Protein AF-A0A1H3LWX2-F1 (afdb_monomer_lite)

pLDDT: mean 86.32, std 15.2, range [27.58, 98.19]

Foldseek 3Di:
DPVVLCVLLVAAEDDDDPFKKKWKFWDFFLWTFWIWIATPVGDIGTDLDVVSLVVDDCSQVQSLVQNVVCLSVVQRGWIWMWIDDPNDIHTHDIDRDDPDDPDPTSQGLDDQDPDQKWKKKKWKKFKDAPVNDDTDFAFDDPFPPPQFGADPDWDDDPPGITGGITMRIFDTHNALVVSLVSLVVSLVVVVVVCVVVRMDIGRQQDPDDPDGTAMKMDIASAAHGSQLLQLCLQAPALLLLLQAPRHDLVCCSPFQPRSRWGDDPRSYIMDTNGGGPSVCSVVCSLVRNLVRCSNPVPDQGRDDDDSQSSSCSNVSVSVSSVVSNVVSLVVCLVVDDPVNNVSSVSNNVVSNVNSPDDPPPPDPDD

Secondary structure (DSSP, 8-state):
--HHHHHHTT--B-PPPTT-EEEEEEEETTEEEEEEEEETT--EEEESSHHHHHTSTTHHHHHHHHHHHHHHTT-SEEEEEEEEETTEEEEEEEEE------------S-S-------EEEEEEEEEEETTS-PEE-EES-S-TTSSEEE-S--EEETTEEEE--EEEEEEEESSHHHHHHHHHHHHHHHHHHHHHTTEEEE--SSSBTTB--BEEEEESS----HHHHHHHIIIIIHHHHHH-TT--HHHHHHTS-TT-EEE-TTSSEEE--PBP-GGGTTT-HHHHHHHHHHHH-SSPPP----HHHHHHHHHT-HHHHHHHHHHHHHHHGGGS-HHHHHHHHHHHHHHHHHHH--SS------

Structure (mmCIF, N/CA/C/O backbone):
data_AF-A0A1H3LWX2-F1
#
_entry.id   AF-A0A1H3LWX2-F1
#
loop_
_atom_site.group_PDB
_atom_site.id
_atom_site.type_symbol
_atom_site.label_atom_id
_atom_site.label_alt_id
_atom_site.label_comp_id
_atom_site.label_asym_id
_atom_site.label_entity_id
_atom_site.label_seq_id
_atom_site.pdbx_PDB_ins_code
_atom_site.Cartn_x
_atom_site.Cartn_y
_atom_site.Cartn_z
_atom_site.occupancy
_atom_site.B_iso_or_equiv
_atom_site.auth_seq_id
_atom_site.auth_comp_id
_atom_site.auth_asym_id
_atom_site.auth_atom_id
_atom_site.pdbx_PDB_model_num
ATOM 1 N N . MET A 1 1 ? 9.791 -14.662 -20.471 1.00 58.56 1 MET A N 1
ATOM 2 C CA . MET A 1 1 ? 8.815 -14.143 -19.481 1.00 58.56 1 MET A CA 1
ATOM 3 C C . MET A 1 1 ? 8.725 -15.126 -18.326 1.00 58.56 1 MET A C 1
ATOM 5 O O . MET A 1 1 ? 8.359 -16.269 -18.573 1.00 58.56 1 MET A O 1
ATOM 9 N N . ASN A 1 2 ? 9.052 -14.715 -17.098 1.00 70.25 2 ASN A N 1
ATOM 10 C CA . ASN A 1 2 ? 8.977 -15.590 -15.925 1.00 70.25 2 ASN A CA 1
ATOM 11 C C . ASN A 1 2 ? 7.517 -15.711 -15.438 1.00 70.25 2 ASN A C 1
ATOM 13 O O . ASN A 1 2 ? 7.071 -14.993 -14.545 1.00 70.25 2 ASN A O 1
ATOM 17 N N . ARG A 1 3 ? 6.731 -16.555 -16.126 1.00 72.88 3 ARG A N 1
ATOM 18 C CA . ARG A 1 3 ? 5.275 -16.702 -15.923 1.00 72.88 3 ARG A CA 1
ATOM 19 C C . ARG A 1 3 ? 4.908 -17.169 -14.512 1.00 72.88 3 ARG A C 1
ATOM 21 O O . ARG A 1 3 ? 3.820 -16.839 -14.047 1.00 72.88 3 ARG A O 1
ATOM 28 N N . HIS A 1 4 ? 5.798 -17.921 -13.864 1.00 73.56 4 HIS A N 1
ATOM 29 C CA . HIS A 1 4 ? 5.617 -18.441 -12.508 1.00 73.56 4 HIS A CA 1
ATOM 30 C C . HIS A 1 4 ? 5.481 -17.302 -11.492 1.00 73.56 4 HIS A C 1
ATOM 32 O O . HIS A 1 4 ? 4.462 -17.217 -10.812 1.00 73.56 4 HIS A O 1
ATOM 38 N N . LEU A 1 5 ? 6.415 -16.343 -11.513 1.00 73.50 5 LEU A N 1
ATOM 39 C CA . LEU A 1 5 ? 6.423 -15.189 -10.602 1.00 73.50 5 LEU A CA 1
ATOM 40 C C . LEU A 1 5 ? 5.137 -14.357 -10.697 1.00 73.50 5 LEU A C 1
ATOM 42 O O . LEU A 1 5 ? 4.505 -14.034 -9.700 1.00 73.50 5 LEU A O 1
ATOM 46 N N . ILE A 1 6 ? 4.675 -14.065 -11.912 1.00 75.50 6 ILE A N 1
ATOM 47 C CA . ILE A 1 6 ? 3.451 -13.277 -12.129 1.00 75.50 6 ILE A CA 1
ATOM 48 C C . ILE A 1 6 ? 2.209 -14.004 -11.573 1.00 75.50 6 ILE A C 1
ATOM 50 O O . ILE A 1 6 ? 1.334 -13.378 -10.970 1.00 75.50 6 ILE A O 1
ATOM 54 N N . ARG A 1 7 ? 2.131 -15.330 -11.747 1.00 77.75 7 ARG A N 1
ATOM 55 C CA . ARG A 1 7 ? 1.003 -16.139 -11.257 1.00 77.75 7 ARG A CA 1
ATOM 56 C C . ARG A 1 7 ? 0.990 -16.274 -9.737 1.00 77.75 7 ARG A C 1
ATOM 58 O O . ARG A 1 7 ? -0.097 -16.253 -9.163 1.00 77.75 7 ARG A O 1
ATOM 65 N N . GLN A 1 8 ? 2.153 -16.351 -9.088 1.00 74.56 8 GLN A N 1
ATOM 66 C CA . GLN A 1 8 ? 2.254 -16.370 -7.620 1.00 74.56 8 GLN A CA 1
ATOM 67 C C . GLN A 1 8 ? 1.583 -15.151 -6.983 1.00 74.56 8 GLN A C 1
ATOM 69 O O . GLN A 1 8 ? 0.920 -15.275 -5.957 1.00 74.56 8 GLN A O 1
ATOM 74 N N . HIS A 1 9 ? 1.673 -13.990 -7.635 1.00 80.94 9 HIS A N 1
ATOM 75 C CA . HIS A 1 9 ? 1.011 -12.764 -7.193 1.00 80.94 9 HIS A CA 1
ATOM 76 C C . HIS A 1 9 ? -0.411 -12.575 -7.762 1.00 80.94 9 HIS A C 1
ATOM 78 O O . HIS A 1 9 ? -0.930 -11.458 -7.807 1.00 80.94 9 HIS A O 1
ATOM 84 N N . ARG A 1 10 ? -1.059 -13.659 -8.212 1.00 80.00 10 ARG A N 1
ATOM 85 C CA . ARG A 1 10 ? -2.442 -13.676 -8.728 1.00 80.00 10 ARG A CA 1
ATOM 86 C C . ARG A 1 10 ? -2.693 -12.734 -9.913 1.00 80.00 10 ARG A C 1
ATOM 88 O O . ARG A 1 10 ? -3.816 -12.270 -10.119 1.00 80.00 10 ARG A O 1
ATOM 95 N N . LEU A 1 11 ? -1.671 -12.447 -10.720 1.00 81.75 11 LEU A N 1
ATOM 96 C CA . LEU A 1 11 ? -1.858 -11.714 -11.970 1.00 81.75 11 LEU A CA 1
ATOM 97 C C . LEU A 1 11 ? -2.222 -12.670 -13.111 1.00 81.75 11 LEU A C 1
ATOM 99 O O . LEU A 1 11 ? -1.665 -13.759 -13.255 1.00 81.75 11 LEU A O 1
ATOM 103 N N . THR A 1 12 ? -3.159 -12.237 -13.954 1.00 83.62 12 THR A N 1
ATOM 104 C CA . THR A 1 12 ? -3.610 -13.019 -15.110 1.00 83.62 12 THR A CA 1
ATOM 105 C C . THR A 1 12 ? -2.685 -12.779 -16.299 1.00 83.62 12 THR A C 1
ATOM 107 O O . THR A 1 12 ? -2.435 -11.632 -16.667 1.00 83.62 12 THR A O 1
ATOM 110 N N . ILE A 1 13 ? -2.216 -13.862 -16.923 1.00 82.00 13 ILE A N 1
ATOM 111 C CA . ILE A 1 13 ? -1.429 -13.837 -18.163 1.00 82.00 13 ILE A CA 1
ATOM 112 C C . ILE A 1 13 ? -2.293 -14.388 -19.292 1.00 82.00 13 ILE A C 1
ATOM 114 O O . ILE A 1 13 ? -2.858 -15.471 -19.136 1.00 82.00 13 ILE A O 1
ATOM 118 N N . THR A 1 14 ? -2.373 -13.693 -20.427 1.00 81.12 14 THR A N 1
ATOM 119 C CA . THR A 1 14 ? -3.179 -14.145 -21.574 1.00 81.12 14 THR A CA 1
ATOM 120 C C . THR A 1 14 ? -2.417 -14.076 -22.891 1.00 81.12 14 THR A C 1
ATOM 122 O O . THR A 1 14 ? -1.459 -13.317 -23.039 1.00 81.12 14 THR A O 1
ATOM 125 N N . SER A 1 15 ? -2.880 -14.860 -23.865 1.00 77.38 15 SER A N 1
ATOM 126 C CA . SER A 1 15 ? -2.653 -14.601 -25.288 1.00 77.38 15 SER A CA 1
ATOM 127 C C . SER A 1 15 ? -3.596 -13.500 -25.796 1.00 77.38 15 SER A C 1
ATOM 129 O O . SER A 1 15 ? -4.503 -13.063 -25.075 1.00 77.38 15 SER A O 1
ATOM 131 N N . ASP A 1 16 ? -3.367 -13.045 -27.029 1.00 72.44 16 ASP A N 1
ATOM 132 C CA . ASP A 1 16 ? -4.171 -12.001 -27.661 1.00 72.44 16 ASP A CA 1
ATOM 133 C C . ASP A 1 16 ? -5.637 -12.413 -27.780 1.00 72.44 16 ASP A C 1
ATOM 135 O O . ASP A 1 16 ? -5.972 -13.451 -28.353 1.00 72.44 16 ASP A O 1
ATOM 139 N N . LYS A 1 17 ? -6.527 -11.567 -27.256 1.00 70.75 17 LYS A N 1
ATOM 140 C CA . LYS A 1 17 ? -7.974 -11.708 -27.451 1.00 70.75 17 LYS A CA 1
ATOM 141 C C . LYS A 1 17 ? -8.465 -10.702 -28.490 1.00 70.75 17 LYS A C 1
ATOM 143 O O . LYS A 1 17 ? -8.052 -9.539 -28.469 1.00 70.75 17 LYS A O 1
ATOM 148 N N . LYS A 1 18 ? -9.389 -11.127 -29.361 1.00 65.81 18 LYS A N 1
ATOM 149 C CA . LYS A 1 18 ? -10.099 -10.231 -30.294 1.00 65.81 18 LYS A CA 1
ATOM 150 C C . LYS A 1 18 ? -10.795 -9.102 -29.509 1.00 65.81 18 LYS A C 1
ATOM 152 O O . LYS A 1 18 ? -11.260 -9.329 -28.395 1.00 65.81 18 LYS A O 1
ATOM 157 N N . ALA A 1 19 ? -10.841 -7.896 -30.085 1.00 70.25 19 ALA A N 1
ATOM 158 C CA . ALA A 1 19 ? -11.407 -6.681 -29.473 1.00 70.25 19 ALA A CA 1
ATOM 159 C C . ALA A 1 19 ? -10.738 -6.229 -28.152 1.00 70.25 19 ALA A C 1
ATOM 161 O O . ALA A 1 19 ? -11.405 -5.801 -27.208 1.00 70.25 19 ALA A O 1
ATOM 162 N N . SER A 1 20 ? -9.406 -6.304 -28.086 1.00 80.50 20 SER A N 1
ATOM 163 C CA . SER A 1 20 ? -8.639 -5.836 -26.927 1.00 80.50 20 SER A CA 1
ATOM 164 C C . SER A 1 20 ? -8.075 -4.428 -27.110 1.00 80.50 20 SER A C 1
ATOM 166 O O . SER A 1 20 ? -7.713 -4.014 -28.213 1.00 80.50 20 SER A O 1
ATOM 168 N N . PHE A 1 21 ? -7.976 -3.710 -25.993 1.00 91.50 21 PHE A N 1
ATOM 169 C CA . PHE A 1 21 ? -7.197 -2.483 -25.869 1.00 91.50 21 PHE A CA 1
ATOM 170 C C . PHE A 1 21 ? -5.883 -2.805 -25.160 1.00 91.50 21 PHE A C 1
ATOM 172 O O . PHE A 1 21 ? -5.880 -3.532 -24.163 1.00 91.50 21 PHE A O 1
ATOM 179 N N . PHE A 1 22 ? -4.778 -2.260 -25.652 1.00 93.88 22 PHE A N 1
ATOM 180 C CA . PHE A 1 22 ? -3.452 -2.497 -25.107 1.00 93.88 22 PHE A CA 1
ATOM 181 C C . PHE A 1 22 ? -2.824 -1.202 -24.623 1.00 93.88 22 PHE A C 1
ATOM 183 O O . PHE A 1 22 ? -2.944 -0.157 -25.262 1.00 93.88 22 PHE A O 1
ATOM 190 N N . LEU A 1 23 ? -2.088 -1.311 -23.525 1.00 96.00 23 LEU A N 1
ATOM 191 C CA . LEU A 1 23 ? -1.177 -0.283 -23.057 1.00 96.00 23 LEU A CA 1
ATOM 192 C C . LEU A 1 23 ? 0.235 -0.872 -23.063 1.00 96.00 23 LEU A C 1
ATOM 194 O O . LEU A 1 23 ? 0.478 -1.925 -22.471 1.00 96.00 23 LEU A O 1
ATOM 198 N N . ILE A 1 24 ? 1.156 -0.212 -23.755 1.00 95.81 24 ILE A N 1
ATOM 199 C CA . ILE A 1 24 ? 2.573 -0.566 -23.799 1.00 95.81 24 ILE A CA 1
ATOM 200 C C . ILE A 1 24 ? 3.302 0.446 -22.924 1.00 95.81 24 ILE A C 1
ATOM 202 O O . ILE A 1 24 ? 3.338 1.628 -23.260 1.00 95.81 24 ILE A O 1
ATOM 206 N N . VAL A 1 25 ? 3.871 -0.016 -21.815 1.00 96.44 25 VAL A N 1
ATOM 207 C CA . VAL A 1 25 ? 4.597 0.822 -20.856 1.00 96.44 25 VAL A CA 1
ATOM 208 C C . VAL A 1 25 ? 6.061 0.435 -20.891 1.00 96.44 25 VAL A C 1
ATOM 210 O O . VAL A 1 25 ? 6.404 -0.714 -20.608 1.00 96.44 25 VAL A O 1
ATOM 213 N N . THR A 1 26 ? 6.924 1.386 -21.226 1.00 96.50 26 THR A N 1
ATOM 214 C CA . THR A 1 26 ? 8.375 1.225 -21.104 1.00 96.50 26 THR A CA 1
ATOM 215 C C . THR A 1 26 ? 8.876 2.179 -20.041 1.00 96.50 26 THR A C 1
ATOM 217 O O . THR A 1 26 ? 8.469 3.341 -20.015 1.00 96.50 26 THR A O 1
ATOM 220 N N . GLY A 1 27 ? 9.753 1.717 -19.162 1.00 95.19 27 GLY A N 1
ATOM 221 C CA . GLY A 1 27 ? 10.254 2.571 -18.099 1.00 95.19 27 GLY A CA 1
ATOM 222 C C . GLY A 1 27 ? 11.368 1.956 -17.281 1.00 95.19 27 GLY A C 1
ATOM 223 O O . GLY A 1 27 ? 11.920 0.900 -17.612 1.00 95.19 27 GLY A O 1
ATOM 224 N N . LYS A 1 28 ? 11.694 2.654 -16.195 1.00 94.94 28 LYS A N 1
ATOM 225 C CA . LYS A 1 28 ? 12.683 2.225 -15.214 1.00 94.94 28 LYS A CA 1
ATOM 226 C C . LYS A 1 28 ? 12.103 2.323 -13.802 1.00 94.94 28 LYS A C 1
ATOM 228 O O . LYS A 1 28 ? 11.502 3.340 -13.481 1.00 94.94 28 LYS A O 1
ATOM 233 N N . GLU A 1 29 ? 12.313 1.320 -12.953 1.00 93.88 29 GLU A N 1
ATOM 234 C CA . GLU A 1 29 ? 11.754 1.238 -11.596 1.00 93.88 29 GLU A CA 1
ATOM 235 C C . GLU A 1 29 ? 10.224 1.412 -11.613 1.00 93.88 29 GLU A C 1
ATOM 237 O O . GLU A 1 29 ? 9.521 0.723 -12.344 1.00 93.88 29 GLU A O 1
ATOM 242 N N . PHE A 1 30 ? 9.696 2.373 -10.858 1.00 93.56 30 PHE A N 1
ATOM 243 C CA . PHE A 1 30 ? 8.299 2.787 -10.905 1.00 93.56 30 PHE A CA 1
ATOM 244 C C . PHE A 1 30 ? 8.098 4.050 -11.757 1.00 93.56 30 PHE A C 1
ATOM 246 O O . PHE A 1 30 ? 7.118 4.755 -11.582 1.00 93.56 30 PHE A O 1
ATOM 253 N N . SER A 1 31 ? 9.010 4.366 -12.680 1.00 92.69 31 SER A N 1
ATOM 254 C CA . SER A 1 31 ? 8.938 5.549 -13.547 1.00 92.69 31 SER A CA 1
ATOM 255 C C . SER A 1 31 ? 8.694 5.145 -15.010 1.00 92.69 31 SER A C 1
ATOM 257 O O . SER A 1 31 ? 9.634 4.737 -15.706 1.00 92.69 31 SER A O 1
ATOM 259 N N . PRO A 1 32 ? 7.438 5.217 -15.495 1.00 92.81 32 PRO A N 1
ATOM 260 C CA . PRO A 1 32 ? 7.128 5.114 -16.915 1.00 92.81 32 PRO A CA 1
ATOM 261 C C . PRO A 1 32 ? 7.839 6.223 -17.693 1.00 92.81 32 PRO A C 1
ATOM 263 O O . PRO A 1 32 ? 7.757 7.392 -17.328 1.00 92.81 32 PRO A O 1
ATOM 266 N N . GLN A 1 33 ? 8.521 5.854 -18.771 1.00 92.38 33 GLN A N 1
ATOM 267 C CA . GLN A 1 33 ? 9.210 6.785 -19.670 1.00 92.38 33 GLN A CA 1
ATOM 268 C C . GLN A 1 33 ? 8.437 6.978 -20.970 1.00 92.38 33 GLN A C 1
ATOM 270 O O . GLN A 1 33 ? 8.375 8.083 -21.499 1.00 92.38 33 GLN A O 1
ATOM 275 N N . THR A 1 34 ? 7.846 5.901 -21.488 1.00 94.62 34 THR A N 1
ATOM 276 C CA . THR A 1 34 ? 6.944 5.961 -22.635 1.00 94.62 34 THR A CA 1
ATOM 277 C C . THR A 1 34 ? 5.713 5.116 -22.369 1.00 94.62 34 THR A C 1
ATOM 279 O O . THR A 1 34 ? 5.786 4.014 -21.814 1.00 94.62 34 THR A O 1
ATOM 282 N N . ILE A 1 35 ? 4.563 5.648 -22.775 1.00 95.69 35 ILE A N 1
ATOM 283 C CA . ILE A 1 35 ? 3.285 4.951 -22.711 1.00 95.69 35 ILE A CA 1
ATOM 284 C C . ILE A 1 35 ? 2.640 5.060 -24.084 1.00 95.69 35 ILE A C 1
ATOM 286 O O . ILE A 1 35 ? 2.565 6.141 -24.662 1.00 95.69 35 ILE A O 1
ATOM 290 N N . SER A 1 36 ? 2.211 3.936 -24.643 1.00 95.62 36 SER A N 1
ATOM 291 C CA . SER A 1 36 ? 1.486 3.905 -25.914 1.00 95.62 36 SER A CA 1
ATOM 292 C C . SER A 1 36 ? 0.200 3.110 -25.771 1.00 95.62 36 SER A C 1
ATOM 294 O O . SER A 1 36 ? 0.197 2.033 -25.177 1.00 95.62 36 SER A O 1
ATOM 296 N N . ALA A 1 37 ? -0.885 3.638 -26.325 1.00 94.19 37 ALA A N 1
ATOM 297 C CA . ALA A 1 37 ? -2.137 2.920 -26.490 1.00 94.19 37 ALA A CA 1
ATOM 298 C C . ALA A 1 37 ? -2.133 2.214 -27.846 1.00 94.19 37 ALA A C 1
ATOM 300 O O . ALA A 1 37 ? -1.726 2.802 -28.847 1.00 94.19 37 ALA A O 1
ATOM 301 N N . ALA A 1 38 ? -2.603 0.972 -27.888 1.00 91.12 38 ALA A N 1
ATOM 302 C CA . ALA A 1 38 ? -2.813 0.259 -29.139 1.00 91.12 38 ALA A CA 1
ATOM 303 C C . ALA A 1 38 ? -4.172 -0.441 -29.158 1.00 91.12 38 ALA A C 1
ATOM 305 O O . ALA A 1 38 ? -4.660 -0.910 -28.126 1.00 91.12 38 ALA A O 1
ATOM 306 N N . THR A 1 39 ? -4.791 -0.520 -30.332 1.00 83.88 39 THR A N 1
ATOM 307 C CA . THR A 1 39 ? -6.037 -1.272 -30.535 1.00 83.88 39 THR A CA 1
ATOM 308 C C . THR A 1 39 ? -5.766 -2.605 -31.227 1.00 83.88 39 THR A C 1
ATOM 310 O O . THR A 1 39 ? -4.673 -2.850 -31.739 1.00 83.88 39 THR A O 1
ATOM 313 N N . ALA A 1 40 ? -6.772 -3.482 -31.270 1.00 74.19 40 ALA A N 1
ATOM 314 C CA . ALA A 1 40 ? -6.670 -4.766 -31.964 1.00 74.19 40 ALA A CA 1
ATOM 315 C C . ALA A 1 40 ? -6.370 -4.625 -33.472 1.00 74.19 40 ALA A C 1
ATOM 317 O O . ALA A 1 40 ? -5.850 -5.557 -34.073 1.00 74.19 40 ALA A O 1
ATOM 318 N N . GLN A 1 41 ? -6.670 -3.465 -34.068 1.00 73.94 41 GLN A N 1
ATOM 319 C CA . GLN A 1 41 ? -6.385 -3.130 -35.467 1.00 73.94 41 GLN A CA 1
ATOM 320 C C . GLN A 1 41 ? -4.927 -2.699 -35.713 1.00 73.94 41 GLN A C 1
ATOM 322 O O . GLN A 1 41 ? -4.573 -2.391 -36.843 1.00 73.94 41 GLN A O 1
ATOM 327 N N . GLY A 1 42 ? -4.079 -2.656 -34.679 1.00 73.81 42 GLY A N 1
ATOM 328 C CA . GLY A 1 42 ? -2.645 -2.379 -34.822 1.00 73.81 42 GLY A CA 1
ATOM 329 C C . GLY A 1 42 ? -2.254 -0.899 -34.803 1.00 73.81 42 GLY A C 1
ATOM 330 O O . GLY A 1 42 ? -1.065 -0.598 -34.813 1.00 73.81 42 GLY A O 1
ATOM 331 N N . ASN A 1 43 ? -3.210 0.028 -34.698 1.00 83.25 43 ASN A N 1
ATOM 332 C CA . ASN A 1 43 ? -2.908 1.452 -34.556 1.00 83.25 43 ASN A CA 1
ATOM 333 C C . ASN A 1 43 ? -2.261 1.715 -33.192 1.00 83.25 43 ASN A C 1
ATOM 335 O O . ASN A 1 43 ? -2.911 1.526 -32.162 1.00 83.25 43 ASN A O 1
ATOM 339 N N . ILE A 1 44 ? -1.000 2.155 -33.187 1.00 89.50 44 ILE A N 1
ATOM 340 C CA . ILE A 1 44 ? -0.259 2.533 -31.979 1.00 89.50 44 ILE A CA 1
ATOM 341 C C . ILE A 1 44 ? -0.210 4.057 -31.890 1.00 89.50 44 ILE A C 1
ATOM 343 O O . ILE A 1 44 ? 0.268 4.727 -32.801 1.00 89.50 44 ILE A O 1
ATOM 347 N N . ARG A 1 45 ? -0.663 4.602 -30.762 1.00 92.69 45 ARG A N 1
ATOM 348 C CA . ARG A 1 45 ? -0.571 6.024 -30.432 1.00 92.69 45 ARG A CA 1
ATOM 349 C C . ARG A 1 45 ? 0.262 6.199 -29.170 1.00 92.69 45 ARG A C 1
ATOM 351 O O . ARG A 1 45 ? -0.116 5.703 -28.108 1.00 92.69 45 ARG A O 1
ATOM 358 N N . GLN A 1 46 ? 1.359 6.941 -29.269 1.00 93.31 46 GLN A N 1
ATOM 359 C CA . GLN A 1 46 ? 2.101 7.383 -28.092 1.00 93.31 46 GLN A CA 1
ATOM 360 C C . GLN A 1 46 ? 1.274 8.419 -27.319 1.00 93.31 46 GLN A C 1
ATOM 362 O O . GLN A 1 46 ? 0.662 9.306 -27.914 1.00 93.31 46 GLN A O 1
ATOM 367 N N . LEU A 1 47 ? 1.231 8.276 -25.998 1.00 92.25 47 LEU A N 1
ATOM 368 C CA . LEU A 1 47 ? 0.522 9.174 -25.091 1.00 92.25 47 LEU A CA 1
ATOM 369 C C . LEU A 1 47 ? 1.520 10.142 -24.462 1.00 92.25 47 LEU A C 1
ATOM 371 O O . LEU A 1 47 ? 2.628 9.737 -24.106 1.00 92.25 47 LEU A O 1
ATOM 375 N N . ALA A 1 48 ? 1.137 11.411 -24.348 1.00 85.69 48 ALA A N 1
ATOM 376 C CA . ALA A 1 48 ? 2.015 12.495 -23.914 1.00 85.69 48 ALA A CA 1
ATOM 377 C C . ALA A 1 48 ? 2.246 12.532 -22.393 1.00 85.69 48 ALA A C 1
ATOM 379 O O . ALA A 1 48 ? 3.250 13.072 -21.931 1.00 85.69 48 ALA A O 1
ATOM 380 N N . SER A 1 49 ? 1.300 12.005 -21.610 1.00 86.81 49 SER A N 1
ATOM 381 C CA . SER A 1 49 ? 1.322 12.084 -20.148 1.00 86.81 49 SER A CA 1
ATOM 382 C C . SER A 1 49 ? 0.450 11.009 -19.492 1.00 86.81 49 SER A C 1
ATOM 384 O O . SER A 1 49 ? -0.398 10.385 -20.135 1.00 86.81 49 SER A O 1
ATOM 386 N N . LEU A 1 50 ? 0.605 10.833 -18.175 1.00 86.44 50 LEU A N 1
ATOM 387 C CA . LEU A 1 50 ? -0.306 10.007 -17.371 1.00 86.44 50 LEU A CA 1
ATOM 388 C C . LEU A 1 50 ? -1.745 10.550 -17.368 1.00 86.44 50 LEU A C 1
ATOM 390 O O . LEU A 1 50 ? -2.686 9.769 -17.252 1.00 86.44 50 LEU A O 1
ATOM 394 N N . ASP A 1 51 ? -1.944 11.857 -17.547 1.00 87.88 51 ASP A N 1
ATOM 395 C CA . ASP A 1 51 ? -3.291 12.430 -17.621 1.00 87.88 51 ASP A CA 1
ATOM 396 C C . ASP A 1 51 ? -4.012 12.041 -18.912 1.00 87.88 51 ASP A C 1
ATOM 398 O O . ASP A 1 51 ? -5.219 11.805 -18.890 1.00 87.88 51 ASP A O 1
ATOM 402 N N . GLU A 1 52 ? -3.291 11.878 -20.026 1.00 91.31 52 GLU A N 1
ATOM 403 C CA . GLU A 1 52 ? -3.881 11.284 -21.228 1.00 91.31 52 GLU A CA 1
ATOM 404 C C . GLU A 1 52 ? -4.258 9.819 -21.011 1.00 91.31 52 GLU A C 1
ATOM 406 O O . GLU A 1 52 ? -5.314 9.383 -21.469 1.00 91.31 52 GLU A O 1
ATOM 411 N N . VAL A 1 53 ? -3.434 9.063 -20.277 1.00 91.19 53 VAL A N 1
ATOM 412 C CA . VAL A 1 53 ? -3.730 7.665 -19.935 1.00 91.19 53 VAL A CA 1
ATOM 413 C C . VAL A 1 53 ? -5.030 7.562 -19.136 1.00 91.19 53 VAL A C 1
ATOM 415 O O . VAL A 1 53 ? -5.860 6.703 -19.429 1.00 91.19 53 VAL A O 1
ATOM 418 N N . ARG A 1 54 ? -5.253 8.462 -18.171 1.00 89.69 54 ARG A N 1
ATOM 419 C CA . ARG A 1 54 ? -6.458 8.489 -17.320 1.00 89.69 54 ARG A CA 1
ATOM 420 C C . ARG A 1 54 ? -7.760 8.727 -18.088 1.00 89.69 54 ARG A C 1
ATOM 422 O O . ARG A 1 54 ? -8.823 8.385 -17.581 1.00 89.69 54 ARG A O 1
ATOM 429 N N . ARG A 1 55 ? -7.696 9.262 -19.313 1.00 90.88 55 ARG A N 1
ATOM 430 C CA . ARG A 1 55 ? -8.873 9.419 -20.189 1.00 90.88 55 ARG A CA 1
ATOM 431 C C . ARG A 1 55 ? -9.366 8.086 -20.752 1.00 90.88 55 ARG A C 1
ATOM 433 O O . ARG A 1 55 ? -10.514 7.991 -21.178 1.00 90.88 55 ARG A O 1
ATOM 440 N N . TYR A 1 56 ? -8.520 7.057 -20.763 1.00 91.69 56 TYR A N 1
ATOM 441 C CA . TYR A 1 56 ? -8.921 5.717 -21.169 1.00 91.69 56 TYR A CA 1
ATOM 442 C C . TYR A 1 56 ? -9.570 4.975 -20.005 1.00 91.69 56 TYR A C 1
ATOM 444 O O . TYR A 1 56 ? -9.102 5.021 -18.867 1.00 91.69 56 TYR A O 1
ATOM 452 N N . TYR A 1 57 ? -10.624 4.217 -20.307 1.00 91.31 57 TYR A N 1
ATOM 453 C CA . TYR A 1 57 ? -11.256 3.347 -19.323 1.00 91.31 57 TYR A CA 1
ATOM 454 C C . TYR A 1 57 ? -10.240 2.348 -18.747 1.00 91.31 57 TYR A C 1
ATOM 456 O O . TYR A 1 57 ? -9.684 1.534 -19.490 1.00 91.31 57 TYR A O 1
ATOM 464 N N . LEU A 1 58 ? -10.035 2.412 -17.428 1.00 92.44 58 LEU A N 1
ATOM 465 C CA . LEU A 1 58 ? -9.030 1.663 -16.661 1.00 92.44 58 LEU A CA 1
ATOM 466 C C . LEU A 1 58 ? -7.564 1.968 -17.022 1.00 92.44 58 LEU A C 1
ATOM 468 O O . LEU A 1 58 ? -6.680 1.153 -16.762 1.00 92.44 58 LEU A O 1
ATOM 472 N N . GLY A 1 59 ? -7.276 3.115 -17.644 1.00 94.38 59 GLY A N 1
ATOM 473 C CA . GLY A 1 59 ? -5.916 3.460 -18.060 1.00 94.38 59 GLY A CA 1
ATOM 474 C C . GLY A 1 59 ? -4.930 3.542 -16.890 1.00 94.38 59 GLY A C 1
ATOM 475 O O . GLY A 1 59 ? -3.819 3.024 -16.993 1.00 94.38 59 GLY A O 1
ATOM 476 N N . GLN A 1 60 ? -5.342 4.133 -15.762 1.00 93.94 60 GLN A N 1
ATOM 477 C CA . GLN A 1 60 ? -4.508 4.204 -14.556 1.00 93.94 60 GLN A CA 1
ATOM 478 C C . GLN A 1 60 ? -4.226 2.803 -14.002 1.00 93.94 60 GLN A C 1
ATOM 480 O O . GLN A 1 60 ? -3.079 2.473 -13.727 1.00 93.94 60 GLN A O 1
ATOM 485 N N . GLU A 1 61 ? -5.246 1.951 -13.903 1.00 94.25 61 GLU A N 1
ATOM 486 C CA . GLU A 1 61 ? -5.112 0.573 -13.429 1.00 94.25 61 GLU A CA 1
ATOM 487 C C . GLU A 1 61 ? -4.212 -0.262 -14.347 1.00 94.25 61 GLU A C 1
ATOM 489 O O . GLU A 1 61 ? -3.482 -1.128 -13.870 1.00 94.25 61 GLU A O 1
ATOM 494 N N . MET A 1 62 ? -4.221 -0.000 -15.659 1.00 96.00 62 MET A N 1
ATOM 495 C CA . MET A 1 62 ? -3.298 -0.642 -16.597 1.00 96.00 62 MET A CA 1
ATOM 496 C C . MET A 1 62 ? -1.844 -0.224 -16.354 1.00 96.00 62 MET A C 1
ATOM 498 O O . MET A 1 62 ? -0.961 -1.075 -16.442 1.00 96.00 62 MET A O 1
ATOM 502 N N . VAL A 1 63 ? -1.578 1.046 -16.028 1.00 96.19 63 VAL A N 1
ATOM 503 C CA . VAL A 1 63 ? -0.228 1.500 -15.644 1.00 96.19 63 VAL A CA 1
ATOM 504 C C . VAL A 1 63 ? 0.189 0.875 -14.318 1.00 96.19 63 VAL A C 1
ATOM 506 O O . VAL A 1 63 ? 1.264 0.285 -14.252 1.00 96.19 63 VAL A O 1
ATOM 509 N N . ASP A 1 64 ? -0.666 0.938 -13.296 1.00 95.44 64 ASP A N 1
ATOM 510 C CA . ASP A 1 64 ? -0.394 0.363 -11.972 1.00 95.44 64 ASP A 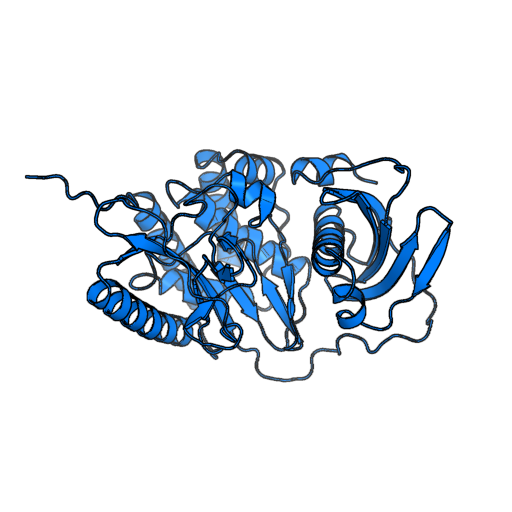CA 1
ATOM 511 C C . ASP A 1 64 ? -0.060 -1.142 -12.102 1.00 95.44 64 ASP A C 1
ATOM 513 O O . ASP A 1 64 ? 0.927 -1.630 -11.548 1.00 95.44 64 ASP A O 1
ATOM 517 N N . LEU A 1 65 ? -0.823 -1.870 -12.928 1.00 95.56 65 LEU A N 1
ATOM 518 C CA . LEU A 1 65 ? -0.591 -3.284 -13.227 1.00 95.56 65 LEU A CA 1
ATOM 519 C C . LEU A 1 65 ? 0.722 -3.526 -13.996 1.00 95.56 65 LEU A C 1
ATOM 521 O O . LEU A 1 65 ? 1.395 -4.529 -13.752 1.00 95.56 65 LEU A O 1
ATOM 525 N N . ALA A 1 66 ? 1.110 -2.627 -14.904 1.00 96.56 66 ALA A N 1
ATOM 526 C CA . ALA A 1 66 ? 2.385 -2.719 -15.613 1.00 96.56 66 ALA A CA 1
ATOM 527 C C . ALA A 1 66 ? 3.580 -2.584 -14.657 1.00 96.56 66 ALA A C 1
ATOM 529 O O . ALA A 1 66 ? 4.503 -3.400 -14.707 1.00 96.56 66 ALA A O 1
ATOM 530 N N . LEU A 1 67 ? 3.536 -1.587 -13.766 1.00 96.19 67 LEU A N 1
ATOM 531 C CA . LEU A 1 67 ? 4.563 -1.353 -12.748 1.00 96.19 67 LEU A CA 1
ATOM 532 C C . LEU A 1 67 ? 4.686 -2.550 -11.805 1.00 96.19 67 LEU A C 1
ATOM 534 O O . LEU A 1 67 ? 5.782 -3.052 -11.561 1.00 96.19 67 LEU A O 1
ATOM 538 N N . GLN A 1 68 ? 3.547 -3.060 -11.343 1.00 95.19 68 GLN A N 1
ATOM 539 C CA . GLN A 1 68 ? 3.491 -4.225 -10.473 1.00 95.19 68 GLN A CA 1
ATOM 540 C C . GLN A 1 68 ? 4.061 -5.482 -11.149 1.00 95.19 68 GLN A C 1
ATOM 542 O O . GLN A 1 68 ? 4.821 -6.227 -10.533 1.00 95.19 68 GLN A O 1
ATOM 547 N N . ALA A 1 69 ? 3.763 -5.709 -12.432 1.00 95.50 69 ALA A N 1
ATOM 548 C CA . ALA A 1 69 ? 4.335 -6.832 -13.168 1.00 95.50 69 ALA A CA 1
ATOM 549 C C . ALA A 1 69 ? 5.858 -6.714 -13.327 1.00 95.50 69 ALA A C 1
ATOM 551 O O . ALA A 1 69 ? 6.554 -7.714 -13.162 1.00 95.50 69 ALA A O 1
ATOM 552 N N . ALA A 1 70 ? 6.378 -5.513 -13.603 1.00 96.12 70 ALA A N 1
ATOM 553 C CA . ALA A 1 70 ? 7.818 -5.269 -13.674 1.00 96.12 70 ALA A CA 1
ATOM 554 C C . ALA A 1 70 ? 8.515 -5.521 -12.326 1.00 96.12 70 ALA A C 1
ATOM 556 O O . ALA A 1 70 ? 9.596 -6.114 -12.301 1.00 96.12 70 ALA A O 1
ATOM 557 N N . TYR A 1 71 ? 7.880 -5.116 -11.222 1.00 95.88 71 TYR A N 1
ATOM 558 C CA . TYR A 1 71 ? 8.348 -5.377 -9.861 1.00 95.88 71 TYR A CA 1
ATOM 559 C C . TYR A 1 71 ? 8.412 -6.883 -9.566 1.00 95.88 71 TYR A C 1
ATOM 561 O O . TYR A 1 71 ? 9.465 -7.395 -9.190 1.00 95.88 71 TYR A O 1
ATOM 569 N N . TYR A 1 72 ? 7.341 -7.629 -9.850 1.00 94.06 72 TYR A N 1
ATOM 570 C CA . TYR A 1 72 ? 7.297 -9.078 -9.614 1.00 94.06 72 TYR A CA 1
ATOM 571 C C . TYR A 1 72 ? 8.299 -9.868 -10.454 1.00 94.06 72 TYR A C 1
ATOM 573 O O . TYR A 1 72 ? 8.852 -10.860 -9.986 1.00 94.06 72 TYR A O 1
ATOM 581 N N . THR A 1 73 ? 8.565 -9.444 -11.692 1.00 92.44 73 THR A N 1
ATOM 582 C CA . THR A 1 73 ? 9.576 -10.090 -12.543 1.00 92.44 73 THR A CA 1
ATOM 583 C C . THR A 1 73 ? 10.979 -9.531 -12.345 1.00 92.44 73 THR A C 1
ATOM 585 O O . THR A 1 73 ? 11.879 -9.905 -13.099 1.00 92.44 73 THR A O 1
ATOM 588 N N . ARG A 1 74 ? 11.170 -8.611 -11.389 1.00 92.38 74 ARG A N 1
ATOM 589 C CA . ARG A 1 74 ? 12.438 -7.918 -11.111 1.00 92.38 74 ARG A CA 1
ATOM 590 C C . ARG A 1 74 ? 13.110 -7.392 -12.357 1.00 92.38 74 ARG A C 1
ATOM 592 O O . ARG A 1 74 ? 14.278 -7.634 -12.645 1.00 92.38 74 ARG A O 1
ATOM 599 N N . THR A 1 75 ? 12.316 -6.692 -13.144 1.00 94.56 75 THR A N 1
ATOM 600 C CA . THR A 1 75 ? 12.748 -6.103 -14.398 1.00 94.56 75 THR A CA 1
ATOM 601 C C . THR A 1 75 ? 12.785 -4.584 -14.219 1.00 94.56 75 THR A C 1
ATOM 603 O O . THR A 1 75 ? 11.872 -3.897 -14.667 1.00 94.56 75 THR A O 1
ATOM 606 N N . PRO A 1 76 ? 13.813 -4.020 -13.549 1.00 92.69 76 PRO A N 1
ATOM 607 C CA . PRO A 1 76 ? 13.858 -2.594 -13.225 1.00 92.69 76 PRO A CA 1
ATOM 608 C C . PRO A 1 76 ? 14.007 -1.714 -14.462 1.00 92.69 76 PRO A C 1
ATOM 610 O O . PRO A 1 76 ? 13.793 -0.519 -14.368 1.00 92.69 76 PRO A O 1
ATOM 613 N N . ARG A 1 77 ? 14.370 -2.258 -15.627 1.00 95.75 77 ARG A N 1
ATOM 614 C CA . ARG A 1 77 ? 14.195 -1.606 -16.933 1.00 95.75 77 ARG A CA 1
ATOM 615 C C . ARG A 1 77 ? 13.240 -2.455 -17.739 1.00 95.75 77 ARG A C 1
ATOM 617 O O . ARG A 1 77 ? 13.645 -3.499 -18.239 1.00 95.75 77 ARG A O 1
ATOM 624 N N . TYR A 1 78 ? 11.990 -2.043 -17.849 1.00 95.44 78 TYR A N 1
ATOM 625 C CA . TYR A 1 78 ? 10.930 -2.901 -18.362 1.00 95.44 78 TYR A CA 1
ATOM 626 C C . TYR A 1 78 ? 10.305 -2.350 -19.629 1.00 95.44 78 TYR A C 1
ATOM 628 O O . TYR A 1 78 ? 10.238 -1.144 -19.854 1.00 95.44 78 TYR A O 1
ATOM 636 N N . ARG A 1 79 ? 9.766 -3.282 -20.409 1.00 96.50 79 ARG A N 1
ATOM 637 C CA . ARG A 1 79 ? 8.685 -3.065 -21.356 1.00 96.50 79 ARG A CA 1
ATOM 638 C C . ARG A 1 79 ? 7.572 -4.050 -21.020 1.00 96.50 79 ARG A C 1
ATOM 640 O O . ARG A 1 79 ? 7.754 -5.263 -21.149 1.00 96.50 79 ARG A O 1
ATOM 647 N N . VAL A 1 80 ? 6.429 -3.531 -20.591 1.00 96.31 80 VAL A N 1
ATOM 648 C CA . VAL A 1 80 ? 5.254 -4.324 -20.224 1.00 96.31 80 VAL A CA 1
ATOM 649 C C . VAL A 1 80 ? 4.115 -4.008 -21.178 1.00 96.31 80 VAL A C 1
ATOM 651 O O . VAL A 1 80 ? 3.819 -2.846 -21.441 1.00 96.31 80 VAL A O 1
ATOM 654 N N . ILE A 1 81 ? 3.473 -5.053 -21.697 1.00 95.25 81 ILE A N 1
ATOM 655 C CA . ILE A 1 81 ? 2.227 -4.924 -22.452 1.00 95.25 81 ILE A CA 1
ATOM 656 C C . ILE A 1 81 ? 1.090 -5.414 -21.565 1.00 95.25 81 ILE A C 1
ATOM 658 O O . ILE A 1 81 ? 1.052 -6.589 -21.185 1.00 95.25 81 ILE A O 1
ATOM 662 N N . VAL A 1 82 ? 0.157 -4.514 -21.276 1.00 95.94 82 VAL A N 1
ATOM 663 C CA . VAL A 1 82 ? -1.068 -4.799 -20.531 1.00 95.94 82 VAL A CA 1
ATOM 664 C C . VAL A 1 82 ? -2.238 -4.839 -21.502 1.00 95.94 82 VAL A C 1
ATOM 666 O O . VAL A 1 82 ? -2.374 -3.966 -22.356 1.00 95.94 82 VAL A O 1
ATOM 669 N N . GLN A 1 83 ? -3.082 -5.856 -21.370 1.00 94.25 83 GLN A N 1
ATOM 670 C CA . GLN A 1 83 ? -4.279 -6.060 -22.175 1.00 94.25 83 GLN A CA 1
ATOM 671 C C . GLN A 1 83 ? -5.529 -5.827 -21.323 1.00 94.25 83 GLN A C 1
ATOM 673 O O . GLN A 1 83 ? -5.659 -6.397 -20.236 1.00 94.25 83 GLN A O 1
ATOM 678 N N . ARG A 1 84 ? -6.472 -5.044 -21.856 1.00 93.56 84 ARG A N 1
ATOM 679 C CA . ARG A 1 84 ? -7.824 -4.868 -21.321 1.00 93.56 84 ARG A CA 1
ATOM 680 C C . ARG A 1 84 ? -8.860 -5.464 -22.271 1.00 93.56 84 ARG A C 1
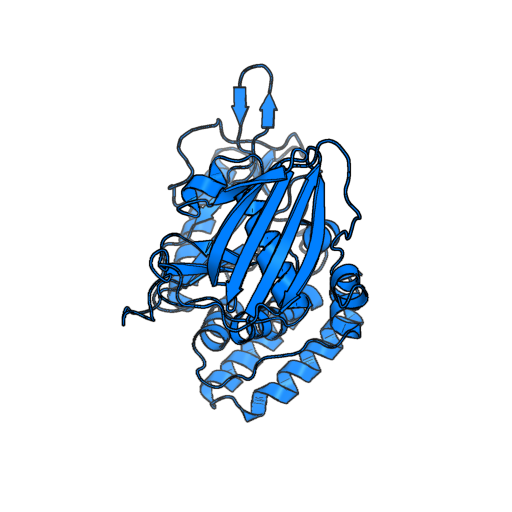ATOM 682 O O . ARG A 1 84 ? -8.914 -5.103 -23.448 1.00 93.56 84 ARG A O 1
ATOM 689 N N . THR A 1 85 ? -9.747 -6.293 -21.725 1.00 90.69 85 THR A N 1
ATOM 690 C CA . THR A 1 85 ? -10.930 -6.828 -22.417 1.00 90.69 85 THR A CA 1
ATOM 691 C C . THR A 1 85 ? -12.161 -6.556 -21.548 1.00 90.69 85 THR A C 1
ATOM 693 O O . THR A 1 85 ? -12.358 -7.185 -20.508 1.00 90.69 85 THR A O 1
ATOM 696 N N . GLY A 1 86 ? -12.972 -5.561 -21.922 1.00 88.62 86 GLY A N 1
ATOM 697 C CA . GLY A 1 86 ? -14.045 -5.060 -21.056 1.00 88.62 86 GLY A CA 1
ATOM 698 C C . GLY A 1 86 ? -13.482 -4.482 -19.750 1.00 88.62 86 GLY A C 1
ATOM 699 O O . GLY A 1 86 ? -12.740 -3.498 -19.790 1.00 88.62 86 GLY A O 1
ATOM 700 N N . LYS A 1 87 ? -13.827 -5.103 -18.613 1.00 88.62 87 LYS A N 1
ATOM 701 C CA . LYS A 1 87 ? -13.310 -4.762 -17.270 1.00 88.62 87 LYS A CA 1
ATOM 702 C C . LYS A 1 87 ? -12.103 -5.603 -16.838 1.00 88.62 87 LYS A C 1
ATOM 704 O O . LYS A 1 87 ? -11.502 -5.308 -15.812 1.00 88.62 87 LYS A O 1
ATOM 709 N N . ALA A 1 88 ? -11.772 -6.662 -17.578 1.00 90.00 88 ALA A N 1
ATOM 710 C CA . ALA A 1 88 ? -10.686 -7.564 -17.219 1.00 90.00 88 ALA A CA 1
ATOM 711 C C . ALA A 1 88 ? -9.339 -6.999 -17.680 1.00 90.00 88 ALA A C 1
ATOM 713 O O . ALA A 1 88 ? -9.211 -6.579 -18.833 1.00 90.00 88 ALA A O 1
ATOM 714 N N . LEU A 1 89 ? -8.345 -7.031 -16.789 1.00 93.25 89 LEU A N 1
ATOM 715 C CA . LEU A 1 89 ? -6.962 -6.632 -17.050 1.00 93.25 89 LEU A CA 1
ATOM 716 C C . LEU A 1 89 ? -6.037 -7.848 -16.970 1.00 93.25 89 LEU A C 1
ATOM 718 O O . LEU A 1 89 ? -6.222 -8.728 -16.130 1.00 93.25 89 LEU A O 1
ATOM 722 N N . SER A 1 90 ? -5.032 -7.896 -17.838 1.00 92.94 90 SER A N 1
ATOM 723 C CA . SER A 1 90 ? -4.071 -9.000 -17.891 1.00 92.94 90 SER A CA 1
ATOM 724 C C . SER A 1 90 ? -2.721 -8.560 -18.443 1.00 92.94 90 SER A C 1
ATOM 726 O O . SER A 1 90 ? -2.628 -7.596 -19.202 1.00 92.94 90 SER A O 1
ATOM 728 N N . ILE A 1 91 ? -1.667 -9.279 -18.066 1.00 94.62 91 ILE A N 1
ATOM 729 C CA . ILE A 1 91 ? -0.320 -9.087 -18.596 1.00 94.62 91 ILE A CA 1
ATOM 730 C C . ILE A 1 91 ? -0.151 -9.953 -19.842 1.00 94.62 91 ILE A C 1
ATOM 732 O O . ILE A 1 91 ? -0.273 -11.175 -19.778 1.00 94.62 91 ILE A O 1
ATOM 736 N N . ARG A 1 92 ? 0.181 -9.330 -20.973 1.00 91.88 92 ARG A N 1
ATOM 737 C CA . ARG A 1 92 ? 0.524 -10.050 -22.206 1.00 91.88 92 ARG A CA 1
ATOM 738 C C . ARG A 1 92 ? 2.003 -10.418 -22.229 1.00 91.88 92 ARG A C 1
ATOM 740 O O . ARG A 1 92 ? 2.365 -11.557 -22.517 1.00 91.88 92 ARG A O 1
ATOM 747 N N . SER A 1 93 ? 2.869 -9.459 -21.911 1.00 92.19 93 SER A N 1
ATOM 748 C CA . SER A 1 93 ? 4.315 -9.680 -21.898 1.00 92.19 93 SER A CA 1
ATOM 749 C C . SER A 1 93 ? 5.027 -8.747 -20.934 1.00 92.19 93 SER A C 1
ATOM 751 O O . SER A 1 93 ? 4.692 -7.566 -20.869 1.00 92.19 93 SER A O 1
ATOM 753 N N . VAL A 1 94 ? 6.075 -9.261 -20.294 1.00 94.19 94 VAL A N 1
ATOM 754 C CA . VAL A 1 94 ? 7.093 -8.474 -19.593 1.00 94.19 94 VAL A CA 1
ATOM 755 C C . VAL A 1 94 ? 8.451 -8.832 -20.181 1.00 94.19 94 VAL A C 1
ATOM 757 O O . VAL A 1 94 ? 8.790 -10.017 -20.276 1.00 94.19 94 VAL A O 1
ATOM 760 N N . ALA A 1 95 ? 9.205 -7.819 -20.593 1.00 93.88 95 ALA A N 1
ATOM 761 C CA . ALA A 1 95 ? 10.553 -7.961 -21.125 1.00 93.88 95 ALA A CA 1
ATOM 762 C C . ALA A 1 95 ? 11.470 -6.892 -20.531 1.00 93.88 95 ALA A C 1
ATOM 764 O O . ALA A 1 95 ? 11.010 -5.802 -20.187 1.00 93.88 95 ALA A O 1
ATOM 765 N N . SER A 1 96 ? 12.769 -7.189 -20.451 1.00 91.50 96 SER A N 1
ATOM 766 C CA . SER A 1 96 ? 13.755 -6.149 -20.178 1.00 91.50 96 SER A CA 1
ATOM 767 C C . SER A 1 96 ? 13.780 -5.190 -21.359 1.00 91.50 96 SER A C 1
ATOM 769 O O . SER A 1 96 ? 13.960 -5.613 -22.501 1.00 91.50 96 SER A O 1
ATOM 771 N N . ALA A 1 97 ? 13.610 -3.900 -21.099 1.00 84.62 97 ALA A N 1
ATOM 772 C CA . ALA A 1 97 ? 13.916 -2.899 -22.105 1.00 84.62 97 ALA A CA 1
ATOM 773 C C . ALA A 1 97 ? 15.443 -2.851 -22.272 1.00 84.62 97 ALA A C 1
ATOM 775 O O . ALA A 1 97 ? 16.175 -2.770 -21.280 1.00 84.62 97 ALA A O 1
ATOM 776 N N . GLY A 1 98 ? 15.933 -2.929 -23.515 1.00 72.50 98 GLY A N 1
ATOM 777 C CA . GLY A 1 98 ? 17.330 -2.611 -23.821 1.00 72.50 98 GLY A CA 1
ATOM 778 C C . GLY A 1 98 ? 17.653 -1.157 -23.454 1.00 72.50 98 GLY A C 1
ATOM 779 O O . GLY A 1 98 ? 16.767 -0.398 -23.052 1.00 72.50 98 GLY A O 1
ATOM 780 N N . LYS A 1 99 ? 18.913 -0.726 -23.600 1.00 53.84 99 LYS A N 1
ATOM 781 C CA . LYS A 1 99 ? 19.241 0.709 -23.541 1.00 53.84 99 LYS A CA 1
ATOM 782 C C . LYS A 1 99 ? 18.466 1.406 -24.667 1.00 53.84 99 LYS A C 1
ATOM 784 O O . LYS A 1 99 ? 18.896 1.361 -25.813 1.00 53.84 99 LYS A O 1
ATOM 789 N N . ALA A 1 100 ? 17.305 1.986 -24.371 1.00 48.12 100 ALA A N 1
ATOM 790 C CA . ALA A 1 100 ? 16.580 2.778 -25.351 1.00 48.12 100 ALA A CA 1
ATOM 791 C C . ALA A 1 100 ? 17.491 3.930 -25.800 1.00 48.12 100 ALA A C 1
ATOM 793 O O . ALA A 1 100 ? 18.051 4.646 -24.962 1.00 48.12 100 ALA A O 1
ATOM 794 N N . ALA A 1 101 ? 17.663 4.076 -27.116 1.00 40.44 101 ALA A N 1
ATOM 795 C CA . ALA A 1 101 ? 18.225 5.280 -27.710 1.00 40.44 101 ALA A CA 1
ATOM 796 C C . ALA A 1 101 ? 17.431 6.489 -27.196 1.00 40.44 101 ALA A C 1
ATOM 798 O O . ALA A 1 101 ? 16.223 6.379 -26.983 1.00 40.44 101 ALA A O 1
ATOM 799 N N . ARG A 1 102 ? 18.118 7.614 -26.963 1.00 38.53 102 ARG A N 1
ATOM 800 C CA . ARG A 1 102 ? 17.560 8.902 -26.517 1.00 38.53 102 ARG A CA 1
ATOM 801 C C . ARG A 1 102 ? 16.501 9.425 -27.512 1.00 38.53 102 ARG A C 1
ATOM 803 O O . ARG A 1 102 ? 16.750 10.373 -28.242 1.00 38.53 102 ARG A O 1
ATOM 810 N N . GLY A 1 103 ? 15.325 8.812 -27.567 1.00 38.28 103 GLY A N 1
ATOM 811 C CA . GLY A 1 103 ? 14.121 9.418 -28.121 1.00 38.28 103 GLY A CA 1
ATOM 812 C C . GLY A 1 103 ? 13.619 10.437 -27.110 1.00 38.28 103 GLY A C 1
ATOM 813 O O . GLY A 1 103 ? 13.633 10.140 -25.915 1.00 38.28 103 GLY A O 1
ATOM 814 N N . GLN A 1 104 ? 13.272 11.636 -27.584 1.00 36.03 104 GLN A N 1
ATOM 815 C CA . GLN A 1 104 ? 12.891 12.803 -26.784 1.00 36.03 104 GLN A CA 1
ATOM 816 C C . GLN A 1 104 ? 12.060 12.395 -25.566 1.00 36.03 104 GLN A C 1
ATOM 818 O O . GLN A 1 104 ? 10.894 12.012 -25.669 1.00 36.03 104 GLN A O 1
ATOM 823 N N . ALA A 1 105 ? 12.723 12.418 -24.411 1.00 36.81 105 ALA A N 1
ATOM 824 C CA . ALA A 1 105 ? 12.112 12.104 -23.143 1.00 36.81 105 ALA A CA 1
ATOM 825 C C . ALA A 1 105 ? 10.991 13.119 -22.911 1.00 36.81 105 ALA A C 1
ATOM 827 O O . ALA A 1 105 ? 11.253 14.316 -22.783 1.00 36.81 105 ALA A O 1
ATOM 828 N N . GLN A 1 106 ? 9.750 12.640 -22.813 1.00 40.34 106 GLN A N 1
ATOM 829 C CA . GLN A 1 106 ? 8.780 13.318 -21.959 1.00 40.34 106 GLN A CA 1
ATOM 830 C C . GLN A 1 106 ? 9.475 13.534 -20.622 1.00 40.34 106 GLN A C 1
ATOM 832 O O . GLN A 1 106 ? 10.173 12.618 -20.171 1.00 40.34 106 GLN A O 1
ATOM 837 N N . GLN A 1 107 ? 9.370 14.757 -20.084 1.00 36.62 107 GLN A N 1
ATOM 838 C CA . GLN A 1 107 ? 10.122 15.194 -18.911 1.00 36.62 107 GLN A CA 1
ATOM 839 C C . GLN A 1 107 ? 10.276 14.018 -17.946 1.00 36.62 107 GLN A C 1
ATOM 841 O O . GLN A 1 107 ? 9.251 13.465 -17.529 1.00 36.62 107 GLN A O 1
ATOM 846 N N . PRO A 1 108 ? 11.515 13.584 -17.631 1.00 38.94 108 PRO A N 1
ATOM 847 C CA . PRO A 1 108 ? 11.692 12.597 -16.583 1.00 38.94 108 PRO A CA 1
ATOM 848 C C . PRO A 1 108 ? 10.878 13.096 -15.396 1.00 38.94 108 PRO A C 1
ATOM 850 O O . PRO A 1 108 ? 10.936 14.291 -15.097 1.00 38.94 108 PRO A O 1
ATOM 853 N N . VAL A 1 109 ? 10.098 12.225 -14.750 1.00 42.56 109 VAL A N 1
ATOM 854 C CA . VAL A 1 109 ? 9.578 12.541 -13.417 1.00 42.56 109 VAL A CA 1
ATOM 855 C C . VAL A 1 109 ? 10.823 12.898 -12.612 1.00 42.56 109 VAL A C 1
ATOM 857 O O . VAL A 1 109 ? 11.703 12.058 -12.416 1.00 42.56 109 VAL A O 1
ATOM 860 N N . ALA A 1 110 ? 10.991 14.203 -12.401 1.00 36.97 110 ALA A N 1
ATOM 861 C CA . ALA A 1 110 ? 12.312 14.806 -12.437 1.00 36.97 110 ALA A CA 1
ATOM 862 C C . ALA A 1 110 ? 13.212 14.240 -11.342 1.00 36.97 110 ALA A C 1
ATOM 864 O O . ALA A 1 110 ? 12.731 13.927 -10.248 1.00 36.97 110 ALA A O 1
ATOM 865 N N . ALA A 1 111 ? 14.508 14.138 -11.663 1.00 39.16 111 ALA A N 1
ATOM 866 C CA . ALA A 1 111 ? 15.592 13.885 -10.720 1.00 39.16 111 ALA A CA 1
ATOM 867 C C . ALA A 1 111 ? 15.287 14.538 -9.365 1.00 39.16 111 ALA A C 1
ATOM 869 O O . ALA A 1 111 ? 14.802 15.672 -9.363 1.00 39.16 111 ALA A O 1
ATOM 870 N N . ASN A 1 112 ? 15.528 13.803 -8.266 1.00 42.97 112 ASN A N 1
ATOM 871 C CA . ASN A 1 112 ? 15.301 14.227 -6.878 1.00 42.97 112 ASN A CA 1
ATOM 872 C C . ASN A 1 112 ? 15.596 15.725 -6.728 1.00 42.97 112 ASN A C 1
ATOM 874 O O . ASN A 1 112 ? 16.750 16.126 -6.604 1.00 42.97 112 ASN A O 1
ATOM 878 N N . THR A 1 113 ? 14.564 16.567 -6.797 1.00 42.44 113 THR A N 1
ATOM 879 C CA . THR A 1 113 ? 14.735 17.978 -6.470 1.00 42.44 113 THR A CA 1
ATOM 880 C C . THR A 1 113 ? 14.818 18.016 -4.953 1.00 42.44 113 THR A C 1
ATOM 882 O O . THR A 1 113 ? 13.975 17.377 -4.319 1.00 42.44 113 THR A O 1
ATOM 885 N N . PRO A 1 114 ? 15.815 18.694 -4.365 1.00 44.62 114 PRO A N 1
ATOM 886 C CA . PRO A 1 114 ? 16.005 18.740 -2.922 1.00 44.62 114 PRO A CA 1
ATOM 887 C C . PRO A 1 114 ? 14.860 19.526 -2.270 1.00 44.62 114 PRO A C 1
ATOM 889 O O . PRO A 1 114 ? 14.952 20.718 -2.007 1.00 44.62 114 PRO A O 1
ATOM 892 N N . GLY A 1 115 ? 13.737 18.849 -2.060 1.00 59.84 115 GLY A N 1
ATOM 893 C CA . GLY A 1 115 ? 12.641 19.265 -1.205 1.00 59.84 115 GLY A CA 1
ATOM 894 C C . GLY A 1 115 ? 12.539 18.272 -0.059 1.00 59.84 115 GLY A C 1
ATOM 895 O O . GLY A 1 115 ? 12.752 17.077 -0.252 1.00 59.84 115 GLY A O 1
ATOM 896 N N . VAL A 1 116 ? 12.218 18.753 1.139 1.00 76.00 116 VAL A N 1
ATOM 897 C CA . VAL A 1 116 ? 11.971 17.873 2.287 1.00 76.00 116 VAL A CA 1
ATOM 898 C C . VAL A 1 116 ? 10.801 16.950 1.937 1.00 76.00 116 VAL A C 1
ATOM 900 O O . VAL A 1 116 ? 9.707 17.431 1.630 1.00 76.00 116 VAL A O 1
ATOM 903 N N . SER A 1 117 ? 11.033 15.636 1.940 1.00 83.75 117 SER A N 1
ATOM 904 C CA . SER A 1 117 ? 9.963 14.653 1.772 1.00 83.75 117 SER A CA 1
ATOM 905 C C . SER A 1 117 ? 8.982 14.755 2.932 1.00 83.75 117 SER A C 1
ATOM 907 O O . SER A 1 117 ? 9.377 14.825 4.096 1.00 83.75 117 SER A O 1
ATOM 909 N N . LEU A 1 118 ? 7.693 14.790 2.604 1.00 91.50 118 LEU A N 1
ATOM 910 C CA . LEU A 1 118 ? 6.611 14.759 3.577 1.00 91.50 118 LEU A CA 1
ATOM 911 C C . LEU A 1 118 ? 5.912 13.406 3.512 1.00 91.50 118 LEU A C 1
ATOM 913 O O . LEU A 1 118 ? 5.701 12.856 2.428 1.00 91.50 118 LEU A O 1
ATOM 917 N N . LEU A 1 119 ? 5.529 12.916 4.685 1.00 92.62 119 LEU A N 1
ATOM 918 C CA . LEU A 1 119 ? 4.746 11.710 4.878 1.00 92.62 119 LEU A CA 1
ATOM 919 C C . LEU A 1 119 ? 3.264 12.083 4.936 1.00 92.62 119 LEU A C 1
ATOM 921 O O . LEU A 1 119 ? 2.826 12.770 5.856 1.00 92.62 119 LEU A O 1
ATOM 925 N N . GLY A 1 120 ? 2.497 11.648 3.947 1.00 93.06 120 GLY A N 1
ATOM 926 C CA . GLY A 1 120 ? 1.039 11.643 3.988 1.00 93.06 120 GLY A CA 1
ATOM 927 C C . GLY A 1 120 ? 0.522 10.222 4.156 1.00 93.06 120 GLY A C 1
ATOM 928 O O . GLY A 1 120 ? 1.253 9.251 3.958 1.00 93.06 120 GLY A O 1
ATOM 929 N N . ALA A 1 121 ?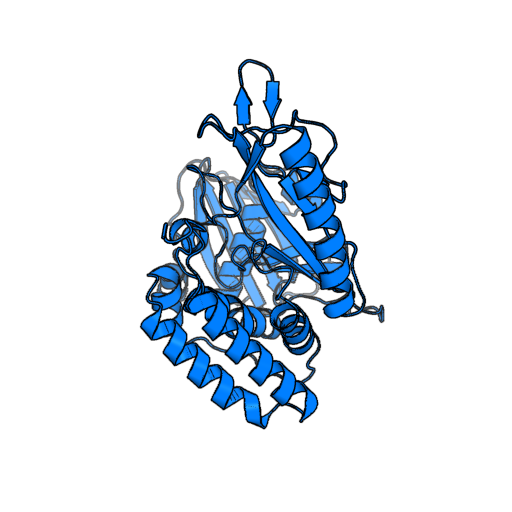 -0.747 10.097 4.502 1.00 94.19 121 ALA A N 1
ATOM 930 C CA . ALA A 1 121 ? -1.451 8.834 4.431 1.00 94.19 121 ALA A CA 1
ATOM 931 C C . ALA A 1 121 ? -2.946 9.104 4.325 1.00 94.19 121 ALA A C 1
ATOM 933 O O . ALA A 1 121 ? -3.422 10.151 4.779 1.00 94.19 121 ALA A O 1
ATOM 934 N N . ASP A 1 122 ? -3.645 8.111 3.799 1.00 93.88 122 ASP A N 1
ATOM 935 C CA . ASP A 1 122 ? -5.092 8.080 3.708 1.00 93.88 122 ASP A CA 1
ATOM 936 C C . ASP A 1 122 ? -5.601 6.778 4.354 1.00 93.88 122 ASP A C 1
ATOM 938 O O . ASP A 1 122 ? -4.916 5.751 4.326 1.00 93.88 122 ASP A O 1
ATOM 942 N N . ILE A 1 123 ? -6.775 6.810 4.986 1.00 95.25 123 ILE A N 1
ATOM 943 C CA . ILE A 1 123 ? -7.420 5.615 5.552 1.00 95.25 123 ILE A CA 1
ATOM 944 C C . ILE A 1 123 ? -8.903 5.597 5.198 1.00 95.25 123 ILE A C 1
ATOM 946 O O . ILE A 1 123 ? -9.616 6.591 5.367 1.00 95.25 123 ILE A O 1
ATOM 950 N N . GLU A 1 124 ? -9.359 4.454 4.697 1.00 95.25 124 GLU A N 1
ATOM 951 C CA . GLU A 1 124 ? -10.713 4.260 4.193 1.00 95.25 124 GLU A CA 1
ATOM 952 C C . GLU A 1 124 ? -11.625 3.634 5.254 1.00 95.25 124 GLU A C 1
ATOM 954 O O . GLU A 1 124 ? -11.257 2.678 5.943 1.00 95.25 124 GLU A O 1
ATOM 959 N N . VAL A 1 125 ? -12.849 4.151 5.351 1.00 94.94 125 VAL A N 1
ATOM 960 C CA . VAL A 1 125 ? -13.916 3.628 6.210 1.00 94.94 125 VAL A CA 1
ATOM 961 C C . VAL A 1 125 ? -15.264 3.684 5.498 1.00 94.94 125 VAL A C 1
ATOM 963 O O . VAL A 1 125 ? -15.488 4.469 4.578 1.00 94.94 125 VAL A O 1
ATOM 966 N N . MET A 1 126 ? -16.203 2.863 5.946 1.00 93.88 126 MET A N 1
ATOM 967 C CA . MET A 1 126 ? -17.616 2.962 5.588 1.00 93.88 126 MET A CA 1
ATOM 968 C C . MET A 1 126 ? -18.436 3.292 6.833 1.00 93.88 126 MET A C 1
ATOM 970 O O . MET A 1 126 ? -17.942 3.251 7.956 1.00 93.88 126 MET A O 1
ATOM 974 N N . VAL A 1 127 ? -19.709 3.625 6.647 1.00 92.25 127 VAL A N 1
ATOM 975 C CA . VAL A 1 127 ? -20.647 3.832 7.755 1.00 92.25 127 VAL A CA 1
ATOM 976 C C . VAL A 1 127 ? -21.916 3.022 7.533 1.00 92.25 127 VAL A C 1
ATOM 978 O O . VAL A 1 127 ? -22.400 2.897 6.406 1.00 92.25 127 VAL A O 1
ATOM 981 N N . ARG A 1 128 ? -22.481 2.480 8.610 1.00 90.62 128 ARG A N 1
ATOM 982 C CA . ARG A 1 128 ? -23.764 1.760 8.609 1.00 90.62 128 ARG A CA 1
ATOM 983 C C . ARG A 1 128 ? -24.691 2.314 9.678 1.00 90.62 128 ARG A C 1
ATOM 985 O O . ARG A 1 128 ? -24.227 2.912 10.644 1.00 90.62 128 ARG A O 1
ATOM 992 N N . LYS A 1 129 ? -25.998 2.123 9.531 1.00 88.19 129 LYS A N 1
ATOM 993 C CA . LYS A 1 129 ? -26.936 2.454 10.610 1.00 88.19 129 LYS A CA 1
ATOM 994 C C . LYS A 1 129 ? -26.714 1.550 11.830 1.00 88.19 129 LYS A C 1
ATOM 996 O O . LYS A 1 129 ? -26.307 0.397 11.684 1.00 88.19 129 LYS A O 1
ATOM 1001 N N . ARG A 1 130 ? -26.961 2.087 13.030 1.00 83.81 130 ARG A N 1
ATOM 1002 C CA . ARG A 1 130 ? -26.742 1.379 14.307 1.00 83.81 130 ARG A CA 1
ATOM 1003 C C . ARG A 1 130 ? -27.678 0.180 14.512 1.00 83.81 130 ARG A C 1
ATOM 1005 O O . ARG A 1 130 ? -27.288 -0.774 15.166 1.00 83.81 130 ARG A O 1
ATOM 1012 N N . ASP A 1 131 ? -28.851 0.184 13.886 1.00 80.19 131 ASP A N 1
ATOM 1013 C CA . ASP A 1 131 ? -29.833 -0.915 13.876 1.00 80.19 131 ASP A CA 1
ATOM 1014 C C . ASP A 1 131 ? -29.393 -2.154 13.058 1.00 80.19 131 ASP A C 1
ATOM 1016 O O . ASP A 1 131 ? -30.210 -3.010 12.732 1.00 80.19 131 ASP A O 1
ATOM 1020 N N . GLY A 1 132 ? -28.115 -2.245 12.668 1.00 66.12 132 GLY A N 1
ATOM 1021 C CA . GLY A 1 132 ? -27.614 -3.272 11.749 1.00 66.12 132 GLY A CA 1
ATOM 1022 C C . GLY A 1 132 ? -28.054 -3.059 10.295 1.00 66.12 132 GLY A C 1
ATOM 1023 O O . GLY A 1 132 ? -27.797 -3.910 9.443 1.00 66.12 132 GLY A O 1
ATOM 1024 N N . GLY A 1 133 ? -28.701 -1.927 10.005 1.00 68.62 133 GLY A N 1
ATOM 1025 C CA . GLY A 1 133 ? -29.293 -1.605 8.719 1.00 68.62 133 GLY A CA 1
ATOM 1026 C C . GLY A 1 133 ? -28.291 -1.287 7.607 1.00 68.62 133 GLY A C 1
ATOM 1027 O O . GLY A 1 133 ? -27.092 -1.558 7.663 1.00 68.62 133 GLY A O 1
ATOM 1028 N N . ALA A 1 134 ? -28.816 -0.705 6.527 1.00 79.44 134 ALA A N 1
ATOM 1029 C CA . ALA A 1 134 ? -28.063 -0.461 5.301 1.00 79.44 134 ALA A CA 1
ATOM 1030 C C . ALA A 1 134 ? -26.815 0.417 5.517 1.00 79.44 134 ALA A C 1
ATOM 1032 O O . ALA A 1 134 ? -26.830 1.378 6.290 1.00 79.44 134 ALA A O 1
ATOM 1033 N N . PHE A 1 135 ? -25.758 0.127 4.752 1.00 83.50 135 PHE A N 1
ATOM 1034 C CA . PHE A 1 135 ? -24.624 1.036 4.614 1.00 83.50 135 PHE A CA 1
ATOM 1035 C C . PHE A 1 135 ? -25.092 2.377 4.054 1.00 83.50 135 PHE A C 1
ATOM 1037 O O . PHE A 1 135 ? -25.873 2.436 3.095 1.00 83.50 135 PHE A O 1
ATOM 1044 N N . THR A 1 136 ? -24.587 3.447 4.652 1.00 80.62 136 THR A N 1
ATOM 1045 C CA . THR A 1 136 ? -24.836 4.814 4.213 1.00 80.62 136 THR A CA 1
ATOM 1046 C C . THR A 1 136 ? -23.734 5.225 3.245 1.00 80.62 136 THR A C 1
ATOM 1048 O O . THR A 1 136 ? -22.581 4.827 3.382 1.00 80.62 136 THR A O 1
ATOM 1051 N N . ALA A 1 137 ? -24.098 6.017 2.243 1.00 78.06 137 ALA A N 1
ATOM 1052 C CA . ALA A 1 137 ? -23.168 6.577 1.278 1.00 78.06 137 ALA A CA 1
ATOM 1053 C C . ALA A 1 137 ? -23.381 8.088 1.214 1.00 78.06 137 ALA A C 1
ATOM 1055 O O . ALA A 1 137 ? -24.519 8.563 1.291 1.00 78.06 137 ALA A O 1
ATOM 1056 N N . LEU A 1 138 ? -22.292 8.837 1.074 1.00 73.00 138 LEU A N 1
ATOM 1057 C CA . LEU A 1 138 ? -22.366 10.278 0.894 1.00 73.00 138 LEU A CA 1
ATOM 1058 C C . LEU A 1 138 ? -22.937 10.565 -0.502 1.00 73.00 138 LEU A C 1
ATOM 1060 O O . LEU A 1 138 ? -22.578 9.866 -1.457 1.00 73.00 138 LEU A O 1
ATOM 1064 N N . PRO A 1 139 ? -23.850 11.540 -0.661 1.00 60.66 139 PRO A N 1
ATOM 1065 C CA . PRO A 1 139 ? -24.214 12.022 -1.987 1.00 60.66 139 PRO A CA 1
ATOM 1066 C C . PRO A 1 139 ? -22.942 12.377 -2.752 1.00 60.66 139 PRO A C 1
ATOM 1068 O O . PRO A 1 139 ? -22.037 12.972 -2.169 1.00 60.66 139 PRO A O 1
ATOM 1071 N N . MET A 1 140 ? -22.869 12.010 -4.034 1.00 62.03 140 MET A N 1
ATOM 1072 C CA . MET A 1 140 ? -21.741 12.434 -4.857 1.00 62.03 140 MET A CA 1
ATOM 1073 C C . MET A 1 140 ? -21.710 13.964 -4.878 1.00 62.03 140 MET A C 1
ATOM 1075 O O . MET A 1 140 ? -22.631 14.612 -5.375 1.00 62.03 140 MET A O 1
ATOM 1079 N N . ALA A 1 141 ? -20.657 14.519 -4.306 1.00 59.41 141 ALA A N 1
ATOM 1080 C CA . ALA A 1 141 ? -20.336 15.933 -4.307 1.00 59.41 141 ALA A CA 1
ATOM 1081 C C . ALA A 1 141 ? -18.813 16.050 -4.385 1.00 59.41 141 ALA A C 1
ATOM 1083 O O . ALA A 1 141 ? -18.111 15.051 -4.222 1.00 59.41 141 ALA A O 1
ATOM 1084 N N . ASP A 1 142 ? -18.291 17.245 -4.659 1.00 56.72 142 ASP A N 1
ATOM 1085 C CA . ASP A 1 142 ? -16.847 17.452 -4.762 1.00 56.72 142 ASP A CA 1
ATOM 1086 C C . ASP A 1 142 ? -16.193 17.301 -3.374 1.00 56.72 142 ASP A C 1
ATOM 1088 O O . ASP A 1 142 ? -16.128 18.213 -2.542 1.00 56.72 142 ASP A O 1
ATOM 1092 N N . HIS A 1 143 ? -15.898 16.053 -3.026 1.00 63.12 143 HIS A N 1
ATOM 1093 C CA . HIS A 1 143 ? -15.395 15.603 -1.731 1.00 63.12 143 HIS A CA 1
ATOM 1094 C C . HIS A 1 143 ? -14.021 14.941 -1.872 1.00 63.12 143 HIS A C 1
ATOM 1096 O O . HIS A 1 143 ? -13.482 14.448 -0.881 1.00 63.12 143 HIS A O 1
ATOM 1102 N N . HIS A 1 144 ? -13.446 14.945 -3.076 1.00 59.47 144 HIS A N 1
ATOM 1103 C CA . HIS A 1 144 ? -12.173 14.291 -3.364 1.00 59.47 144 HIS A CA 1
ATOM 1104 C C . HIS A 1 144 ? -10.986 15.009 -2.714 1.00 59.47 144 HIS A C 1
ATOM 1106 O O . HIS A 1 144 ? -10.102 14.345 -2.186 1.00 59.47 144 HIS A O 1
ATOM 1112 N N . ASP A 1 145 ? -11.013 16.343 -2.645 1.00 64.00 145 ASP A N 1
ATOM 1113 C CA . ASP A 1 145 ? -9.952 17.145 -2.014 1.00 64.00 145 ASP A CA 1
ATOM 1114 C C . ASP A 1 145 ? -10.226 17.467 -0.529 1.00 64.00 145 ASP A C 1
ATOM 1116 O O . ASP A 1 145 ? -9.514 18.252 0.103 1.00 64.00 145 ASP A O 1
ATOM 1120 N N . LYS A 1 146 ? -11.268 16.873 0.070 1.00 77.81 146 LYS A N 1
ATOM 1121 C CA . LYS A 1 146 ? -11.589 17.100 1.486 1.00 77.81 146 LYS A CA 1
ATOM 1122 C C . LYS A 1 146 ? -10.763 16.196 2.399 1.00 77.81 146 LYS A C 1
ATOM 1124 O O . LYS A 1 146 ? -10.595 15.008 2.137 1.00 77.81 146 LYS A O 1
ATOM 1129 N N . VAL A 1 147 ? -10.345 16.771 3.531 1.00 81.31 147 VAL A N 1
ATOM 1130 C CA . VAL A 1 147 ? -9.597 16.096 4.611 1.00 81.31 147 VAL A CA 1
ATOM 1131 C C . VAL A 1 147 ? -10.395 14.934 5.226 1.00 81.31 147 VAL A C 1
ATOM 1133 O O . VAL A 1 147 ? -9.832 13.911 5.588 1.00 81.31 147 VAL A O 1
ATOM 1136 N N . ILE A 1 148 ? -11.719 15.081 5.320 1.00 82.56 148 ILE A N 1
ATOM 1137 C CA . ILE A 1 148 ? -12.655 13.960 5.478 1.00 82.56 148 ILE A CA 1
ATOM 1138 C C . ILE A 1 148 ? -13.551 14.022 4.254 1.00 82.56 148 ILE A C 1
ATOM 1140 O O . ILE A 1 148 ? -14.405 14.911 4.152 1.00 82.56 148 ILE A O 1
ATOM 1144 N N . GLY A 1 149 ? -13.284 13.141 3.304 1.00 83.56 149 GLY A N 1
ATOM 1145 C CA . GLY A 1 149 ? -13.901 13.167 1.991 1.00 83.56 149 GLY A CA 1
ATOM 1146 C C . GLY A 1 149 ? -14.373 11.793 1.567 1.00 83.56 149 GLY A C 1
ATOM 1147 O O . GLY A 1 149 ? -14.695 10.955 2.408 1.00 83.56 149 GLY A O 1
ATOM 1148 N N . ALA A 1 150 ? -14.436 11.579 0.260 1.00 80.44 150 ALA A N 1
ATOM 1149 C CA . ALA A 1 150 ? -14.888 10.319 -0.299 1.00 80.44 150 ALA A CA 1
ATOM 1150 C C . ALA A 1 150 ? -13.998 9.865 -1.456 1.00 80.44 150 ALA A C 1
ATOM 1152 O O . ALA A 1 150 ? -13.556 10.682 -2.271 1.00 80.44 150 ALA A O 1
ATOM 1153 N N . ASP A 1 151 ? -13.774 8.555 -1.534 1.00 80.56 151 ASP A N 1
ATOM 1154 C CA . ASP A 1 151 ? -13.055 7.943 -2.651 1.00 80.56 151 ASP A CA 1
ATOM 1155 C C . ASP A 1 151 ? -13.893 7.996 -3.953 1.00 80.56 151 ASP A C 1
ATOM 1157 O O . ASP A 1 151 ? -15.081 8.327 -3.975 1.00 80.56 151 ASP A O 1
ATOM 1161 N N . SER A 1 152 ? -13.261 7.679 -5.076 1.00 77.81 152 SER A N 1
ATOM 1162 C CA . SER A 1 152 ? -13.819 7.589 -6.424 1.00 77.81 152 SER A CA 1
ATOM 1163 C C . SER A 1 152 ? -14.807 6.435 -6.617 1.00 77.81 152 SER A C 1
ATOM 1165 O O . SER A 1 152 ? -15.452 6.355 -7.664 1.00 77.81 152 SER A O 1
ATOM 1167 N N . ALA A 1 153 ? -14.953 5.525 -5.648 1.00 75.50 153 ALA A N 1
ATOM 1168 C CA . ALA A 1 153 ? -15.960 4.474 -5.708 1.00 75.50 153 ALA A CA 1
ATOM 1169 C C . ALA A 1 153 ? -17.388 5.051 -5.775 1.00 75.50 153 ALA A C 1
ATOM 1171 O O . ALA A 1 153 ? -17.812 5.819 -4.916 1.00 75.50 153 ALA A O 1
ATOM 1172 N N . LEU A 1 154 ? -18.171 4.614 -6.771 1.00 78.94 154 LEU A N 1
ATOM 1173 C CA . LEU A 1 154 ? -19.551 5.066 -6.975 1.00 78.94 154 LEU A CA 1
ATOM 1174 C C . LEU A 1 154 ? -20.556 3.913 -6.912 1.00 78.94 154 LEU A C 1
ATOM 1176 O O . LEU A 1 154 ? -20.363 2.840 -7.498 1.00 78.94 154 LEU A O 1
ATOM 1180 N N . ILE A 1 155 ? -21.688 4.161 -6.258 1.00 79.31 155 ILE A N 1
ATOM 1181 C CA . ILE A 1 155 ? -22.913 3.363 -6.374 1.00 79.31 155 ILE A CA 1
ATOM 1182 C C . ILE A 1 155 ? -24.018 4.208 -6.987 1.00 79.31 155 ILE A C 1
ATOM 1184 O O . ILE A 1 155 ? -24.157 5.388 -6.678 1.00 79.31 155 ILE A O 1
ATOM 1188 N N . ARG A 1 156 ? -24.831 3.595 -7.847 1.00 80.50 156 ARG A N 1
ATOM 1189 C CA . ARG A 1 156 ? -26.018 4.235 -8.411 1.00 80.50 156 ARG A CA 1
ATOM 1190 C C . ARG A 1 156 ? -27.247 3.777 -7.637 1.00 80.50 156 ARG A C 1
ATOM 1192 O O . ARG A 1 156 ? -27.497 2.580 -7.537 1.00 80.50 156 ARG A O 1
ATOM 1199 N N . LYS A 1 157 ? -28.036 4.724 -7.134 1.00 76.69 157 LYS A N 1
ATOM 1200 C CA . LYS A 1 157 ? -29.366 4.476 -6.568 1.00 76.69 157 LYS A CA 1
ATOM 1201 C C . LYS A 1 157 ? -30.362 5.347 -7.325 1.00 76.69 157 LYS A C 1
ATOM 1203 O O . LYS A 1 157 ? -30.292 6.574 -7.265 1.00 76.69 157 LYS A O 1
ATOM 1208 N N . LYS A 1 158 ? -31.274 4.712 -8.069 1.00 83.00 158 LYS A N 1
ATOM 1209 C CA . LYS A 1 158 ? -32.174 5.385 -9.025 1.00 83.00 158 LYS A CA 1
ATOM 1210 C C . LYS A 1 158 ? -31.369 6.225 -10.042 1.00 83.00 158 LYS A C 1
ATOM 1212 O O . LYS A 1 158 ? -30.547 5.680 -10.781 1.00 83.00 158 LYS A O 1
ATOM 1217 N N . HIS A 1 159 ? -31.565 7.542 -10.059 1.00 82.00 159 HIS A N 1
ATOM 1218 C CA . HIS A 1 159 ? -30.897 8.487 -10.966 1.00 82.00 159 HIS A CA 1
ATOM 1219 C C . HIS A 1 159 ? -29.739 9.253 -10.307 1.00 82.00 159 HIS A C 1
ATOM 1221 O O . HIS A 1 159 ? -29.244 10.214 -10.883 1.00 82.00 159 HIS A O 1
ATOM 1227 N N . ARG A 1 160 ? -29.310 8.858 -9.099 1.00 79.38 160 ARG A N 1
ATOM 1228 C CA . ARG A 1 160 ? -28.235 9.531 -8.355 1.00 79.38 160 ARG A CA 1
ATOM 1229 C C . ARG A 1 160 ? -27.062 8.594 -8.088 1.00 79.38 160 ARG A C 1
ATOM 1231 O O . ARG A 1 160 ? -27.251 7.389 -7.897 1.00 79.38 160 ARG A O 1
ATOM 1238 N N . PHE A 1 161 ? -25.867 9.172 -8.053 1.00 80.75 161 PHE A N 1
ATOM 1239 C CA . PHE A 1 161 ? -24.641 8.500 -7.642 1.00 80.75 161 PHE A CA 1
ATOM 1240 C C . PHE A 1 161 ? -24.276 8.883 -6.208 1.00 80.75 161 PHE A C 1
ATOM 1242 O O . PHE A 1 161 ? -24.528 10.004 -5.765 1.00 80.75 161 PHE A O 1
ATOM 1249 N N . TYR A 1 162 ? -23.702 7.929 -5.488 1.00 82.44 162 TYR A N 1
ATOM 1250 C CA . TYR A 1 162 ? -23.268 8.079 -4.106 1.00 82.44 162 TYR A CA 1
ATOM 1251 C C . TYR A 1 162 ? -21.891 7.453 -3.928 1.00 82.44 162 TYR A C 1
ATOM 1253 O O . TYR A 1 162 ? -21.565 6.479 -4.612 1.00 82.44 162 TYR A O 1
ATOM 1261 N N . GLN A 1 163 ? -21.126 7.977 -2.979 1.00 86.88 163 GLN A N 1
ATOM 1262 C CA . GLN A 1 163 ? -19.805 7.482 -2.618 1.00 86.88 163 GLN A CA 1
ATOM 1263 C C . GLN A 1 163 ? -19.893 6.733 -1.282 1.00 86.88 163 GLN A C 1
ATOM 1265 O O . GLN A 1 163 ? -20.192 7.345 -0.253 1.00 86.88 163 GLN A O 1
ATOM 1270 N N . PRO A 1 164 ? -19.719 5.400 -1.282 1.00 87.38 164 PRO A N 1
ATOM 1271 C CA . PRO A 1 164 ? -19.902 4.586 -0.086 1.00 87.38 164 PRO A CA 1
ATOM 1272 C C . PRO A 1 164 ? -18.675 4.577 0.831 1.00 87.38 164 PRO A C 1
ATOM 1274 O O . PRO A 1 164 ? -18.814 4.207 1.991 1.00 87.38 164 PRO A O 1
ATOM 1277 N N . ILE A 1 165 ? -17.503 4.963 0.319 1.00 91.00 165 ILE A N 1
ATOM 1278 C CA . ILE A 1 165 ? -16.232 4.959 1.046 1.00 91.00 165 ILE A CA 1
ATOM 1279 C C . ILE A 1 165 ? -15.894 6.392 1.450 1.00 91.00 165 ILE A C 1
ATOM 1281 O O . ILE A 1 165 ? -15.810 7.281 0.601 1.00 91.00 165 ILE A O 1
ATOM 1285 N N . ILE A 1 166 ? -15.709 6.590 2.750 1.00 92.06 166 ILE A N 1
ATOM 1286 C CA . ILE A 1 166 ? -15.195 7.812 3.359 1.00 92.06 166 ILE A CA 1
ATOM 1287 C C . ILE A 1 166 ? -13.687 7.644 3.512 1.00 92.06 166 ILE A C 1
ATOM 1289 O O . ILE A 1 166 ? -13.226 6.600 3.963 1.00 92.06 166 ILE A O 1
ATOM 1293 N N . GLU A 1 167 ? -12.923 8.676 3.180 1.00 92.44 167 GLU A N 1
ATOM 1294 C CA . GLU A 1 167 ? -11.468 8.662 3.316 1.00 92.44 167 GLU A CA 1
ATOM 1295 C C . GLU A 1 167 ? -11.028 9.792 4.251 1.00 92.44 167 GLU A C 1
ATOM 1297 O O . GLU A 1 167 ? -11.409 10.957 4.068 1.00 92.44 167 GLU A O 1
ATOM 1302 N N . LEU A 1 168 ? -10.257 9.445 5.283 1.00 94.50 168 LEU A N 1
ATOM 1303 C CA . LEU A 1 168 ? -9.562 10.414 6.125 1.00 94.50 168 LEU A CA 1
ATOM 1304 C C . LEU A 1 168 ? -8.194 10.647 5.494 1.00 94.50 168 LEU A C 1
ATOM 1306 O O . LEU A 1 168 ? -7.367 9.740 5.475 1.00 94.50 168 LEU A O 1
ATOM 1310 N N . ARG A 1 169 ? -7.966 11.864 5.008 1.00 92.94 169 ARG A N 1
ATOM 1311 C CA . ARG A 1 169 ? -6.745 12.268 4.309 1.00 92.94 169 ARG A CA 1
ATOM 1312 C C . ARG A 1 169 ? -5.941 13.191 5.195 1.00 92.94 169 ARG A C 1
ATOM 1314 O O . ARG A 1 169 ? -6.222 14.392 5.269 1.00 92.94 169 ARG A O 1
ATOM 1321 N N . ALA A 1 170 ? -4.989 12.634 5.933 1.00 91.56 170 ALA A N 1
ATOM 1322 C CA . ALA A 1 170 ? -4.182 13.440 6.832 1.00 91.56 170 ALA A CA 1
ATOM 1323 C C . ALA A 1 170 ? -3.276 14.378 6.031 1.00 91.56 170 ALA A C 1
ATOM 1325 O O . ALA A 1 170 ? -2.649 13.993 5.042 1.00 91.56 170 ALA A O 1
ATOM 1326 N N . LYS A 1 171 ? -3.182 15.635 6.476 1.00 91.38 171 LYS A N 1
ATOM 1327 C CA . LYS A 1 171 ? -2.259 16.596 5.866 1.00 91.38 171 LYS A CA 1
ATOM 1328 C C . LYS A 1 171 ? -0.827 16.052 5.943 1.00 91.38 171 LYS A C 1
ATOM 1330 O O . LYS A 1 171 ? -0.445 15.621 7.031 1.00 91.38 171 LYS A O 1
ATOM 1335 N N . PRO A 1 172 ? -0.022 16.125 4.864 1.00 91.75 172 PRO A N 1
ATOM 1336 C CA . PRO A 1 172 ? 1.353 15.637 4.879 1.00 91.75 172 PRO A CA 1
ATOM 1337 C C . PRO A 1 172 ? 2.190 16.255 6.008 1.00 91.75 172 PRO A C 1
ATOM 1339 O O . PRO A 1 172 ? 2.161 17.469 6.218 1.00 91.75 172 PRO A O 1
ATOM 1342 N N . GLN A 1 173 ? 2.951 15.424 6.716 1.00 94.88 173 GLN A N 1
ATOM 1343 C CA . GLN A 1 173 ? 3.752 15.792 7.883 1.00 94.88 173 GLN A CA 1
ATOM 1344 C C . GLN A 1 173 ? 5.235 15.486 7.688 1.00 94.88 173 GLN A C 1
ATOM 1346 O O . GLN A 1 173 ? 5.629 14.701 6.831 1.00 94.88 173 GLN A O 1
ATOM 1351 N N . LYS A 1 174 ? 6.081 16.103 8.518 1.00 90.19 174 LYS A N 1
ATOM 1352 C CA . LYS A 1 174 ? 7.537 15.877 8.495 1.00 90.19 174 LYS A CA 1
ATOM 1353 C C . LYS A 1 174 ? 7.969 14.568 9.168 1.00 90.19 174 LYS A C 1
ATOM 1355 O O . LYS A 1 174 ? 9.076 14.119 8.916 1.00 90.19 174 LYS A O 1
ATOM 1360 N N . ASN A 1 175 ? 7.141 14.008 10.050 1.00 92.44 175 ASN A N 1
ATOM 1361 C CA . ASN A 1 175 ? 7.445 12.796 10.811 1.00 92.44 175 ASN A CA 1
ATOM 1362 C C . ASN A 1 175 ? 6.163 12.021 11.154 1.00 92.44 175 ASN A C 1
ATOM 1364 O O . ASN A 1 175 ? 5.055 12.558 11.035 1.00 92.44 175 ASN A O 1
ATOM 1368 N N . GLY A 1 176 ? 6.328 10.765 11.566 1.00 94.06 176 GLY A N 1
ATOM 1369 C CA . GLY A 1 176 ? 5.245 9.834 11.856 1.00 94.06 176 GLY A CA 1
ATOM 1370 C C . GLY A 1 176 ? 4.371 10.268 13.031 1.00 94.06 176 GLY A C 1
ATOM 1371 O O . GLY A 1 176 ? 3.149 10.183 12.945 1.00 94.06 176 GLY A O 1
ATOM 1372 N N . GLU A 1 177 ? 4.957 10.810 14.101 1.00 95.00 177 GLU A N 1
ATOM 1373 C CA . GLU A 1 177 ? 4.184 11.227 15.280 1.00 95.00 177 GLU A CA 1
ATOM 1374 C C . GLU A 1 177 ? 3.215 12.377 14.968 1.00 95.00 177 GLU A C 1
ATOM 1376 O O . GLU A 1 177 ? 2.046 12.331 15.351 1.00 95.00 177 GLU A O 1
ATOM 1381 N N . LYS A 1 178 ? 3.648 13.382 14.197 1.00 96.06 178 LYS A N 1
ATOM 1382 C CA . LYS A 1 178 ? 2.745 14.447 13.734 1.00 96.06 178 LYS A CA 1
ATOM 1383 C C . LYS A 1 178 ? 1.648 13.906 12.821 1.00 96.06 178 LYS A C 1
ATOM 1385 O O . LYS A 1 178 ? 0.524 14.402 12.864 1.00 96.06 178 LYS A O 1
ATOM 1390 N N . LEU A 1 179 ? 1.959 12.901 11.997 1.00 96.25 179 LEU A N 1
ATOM 1391 C CA . LEU A 1 179 ? 0.963 12.270 11.132 1.00 96.25 179 LEU A CA 1
ATOM 1392 C C . LEU A 1 179 ? -0.104 11.546 11.962 1.00 96.25 179 LEU A C 1
ATOM 1394 O O . LEU A 1 179 ? -1.295 11.726 11.715 1.00 96.25 179 LEU A O 1
ATOM 1398 N N . ARG A 1 180 ? 0.309 10.812 13.000 1.00 96.69 180 ARG A N 1
ATOM 1399 C CA . ARG A 1 180 ? -0.603 10.167 13.954 1.00 96.69 180 ARG A CA 1
ATOM 1400 C C . ARG A 1 180 ? -1.518 11.172 14.650 1.00 96.69 180 ARG A C 1
ATOM 1402 O O . ARG A 1 180 ? -2.721 10.942 14.735 1.00 96.69 180 ARG A O 1
ATOM 1409 N N . GLN A 1 181 ? -0.973 12.294 15.122 1.00 96.75 181 GLN A N 1
ATOM 1410 C CA . GLN A 1 181 ? -1.754 13.349 15.782 1.00 96.75 181 GLN A CA 1
ATOM 1411 C C . GLN A 1 181 ? -2.838 13.925 14.863 1.00 96.75 181 GLN A C 1
ATOM 1413 O O . GLN A 1 181 ? -3.967 14.160 15.300 1.00 96.75 181 GLN A O 1
ATOM 1418 N N . GLU A 1 182 ? -2.531 14.095 13.575 1.00 96.38 182 GLU A N 1
ATOM 1419 C CA . GLU A 1 182 ? -3.529 14.513 12.592 1.00 96.38 182 GLU A CA 1
ATOM 1420 C C . GLU A 1 182 ? -4.617 13.443 12.407 1.00 96.38 182 GLU A C 1
ATOM 1422 O O . GLU A 1 182 ? -5.802 13.778 12.388 1.00 96.38 182 GLU A O 1
ATOM 1427 N N . PHE A 1 183 ? -4.264 12.154 12.368 1.00 97.12 183 PHE A N 1
ATOM 1428 C CA . PHE A 1 183 ? -5.266 11.084 12.331 1.00 97.12 183 PHE A CA 1
ATOM 1429 C C . PHE A 1 183 ? -6.132 11.013 13.582 1.00 97.12 183 PHE A C 1
ATOM 1431 O O . PHE A 1 183 ? -7.336 10.820 13.448 1.00 97.12 183 PHE A O 1
ATOM 1438 N N . LEU A 1 184 ? -5.578 11.231 14.774 1.00 97.00 184 LEU A N 1
ATOM 1439 C CA . LEU A 1 184 ? -6.359 11.294 16.012 1.00 97.00 184 LEU A CA 1
ATOM 1440 C C . LEU A 1 184 ? -7.410 12.399 15.969 1.00 97.00 184 LEU A C 1
ATOM 1442 O O . LEU A 1 184 ? -8.577 12.189 16.317 1.00 97.00 184 LEU A O 1
ATOM 1446 N N . ARG A 1 185 ? -7.014 13.574 15.475 1.00 96.56 185 ARG A N 1
ATOM 1447 C CA . ARG A 1 185 ? -7.929 14.692 15.250 1.00 96.56 185 ARG A CA 1
ATOM 1448 C C . ARG A 1 185 ? -9.031 14.312 14.256 1.00 96.56 185 ARG A C 1
ATOM 1450 O O . ARG A 1 185 ? -10.199 14.614 14.502 1.00 96.56 185 ARG A O 1
ATOM 1457 N N . LEU A 1 186 ? -8.685 13.660 13.143 1.00 96.19 186 LEU A N 1
ATOM 1458 C CA . LEU A 1 186 ? -9.648 13.259 12.110 1.00 96.19 186 LEU A CA 1
ATOM 1459 C C . LEU A 1 186 ? -10.590 12.144 12.565 1.00 96.19 186 LEU A C 1
ATOM 1461 O O . LEU A 1 186 ? -11.795 12.254 12.336 1.00 96.19 186 LEU A O 1
ATOM 1465 N N . LYS A 1 187 ? -10.068 11.124 13.252 1.00 95.56 187 LYS A N 1
ATOM 1466 C CA . LYS A 1 187 ? -10.839 10.042 13.872 1.00 95.56 187 LYS A CA 1
ATOM 1467 C C . LYS A 1 187 ? -11.870 10.617 14.837 1.00 95.56 187 LYS A C 1
ATOM 1469 O O . LYS A 1 187 ? -13.059 10.410 14.626 1.00 95.56 187 LYS A O 1
ATOM 1474 N N . THR A 1 188 ? -11.438 11.473 15.765 1.00 95.75 188 THR A N 1
ATOM 1475 C CA . THR A 1 188 ? -12.331 12.137 16.730 1.00 95.75 188 THR A CA 1
ATOM 1476 C C . THR A 1 188 ? -13.437 12.942 16.036 1.00 95.75 188 THR A C 1
ATOM 1478 O O . THR A 1 188 ? -14.596 12.927 16.452 1.00 95.75 188 THR A O 1
ATOM 1481 N N . GLN A 1 189 ? -13.106 13.671 14.962 1.00 95.12 189 GLN A N 1
ATOM 1482 C CA . GLN A 1 189 ? -14.103 14.423 14.192 1.00 95.12 189 GLN A CA 1
ATOM 1483 C C . GLN A 1 189 ? -15.101 13.513 13.479 1.00 95.12 189 GLN A C 1
ATOM 1485 O O . GLN A 1 189 ? -16.289 13.842 13.430 1.00 95.12 189 GLN A O 1
ATOM 1490 N N . LEU A 1 190 ? -14.640 12.400 12.907 1.00 93.94 190 LEU A N 1
ATOM 1491 C CA . LEU A 1 190 ? -15.515 11.446 12.243 1.00 93.94 190 LEU A CA 1
ATOM 1492 C C . LEU A 1 190 ? -16.422 10.724 13.246 1.00 93.94 190 LEU A C 1
ATOM 1494 O O . LEU A 1 190 ? -17.616 10.626 12.985 1.00 93.94 190 LEU A O 1
ATOM 1498 N N . GLU A 1 191 ? -15.900 10.290 14.390 1.00 93.81 191 GLU A N 1
ATOM 1499 C CA . GLU A 1 191 ? -16.663 9.596 15.438 1.00 93.81 191 GLU A CA 1
ATOM 1500 C C . GLU A 1 191 ? -17.767 10.478 16.016 1.00 93.81 191 GLU A C 1
ATOM 1502 O O . GLU A 1 191 ? -18.926 10.067 16.035 1.00 93.81 191 GLU A O 1
ATOM 1507 N N . LYS A 1 192 ? -17.465 11.744 16.333 1.00 93.06 192 LYS A N 1
ATOM 1508 C CA . LYS A 1 192 ? -18.486 12.720 16.759 1.00 93.06 192 LYS A CA 1
ATOM 1509 C C . LYS A 1 192 ? -19.573 12.929 15.702 1.00 93.06 192 LYS A C 1
ATOM 1511 O O . LYS A 1 192 ? -20.751 13.079 16.024 1.00 93.06 192 LYS A O 1
ATOM 1516 N N . ARG A 1 193 ? -19.199 12.955 14.415 1.00 91.19 193 ARG A N 1
ATOM 1517 C CA . ARG A 1 193 ? -20.173 13.042 13.314 1.00 91.19 193 ARG A CA 1
ATOM 1518 C C . ARG A 1 193 ? -20.995 11.762 13.202 1.00 91.19 193 ARG A C 1
ATOM 1520 O O . ARG A 1 193 ? -22.195 11.860 12.971 1.00 91.19 193 ARG A O 1
ATOM 1527 N N . ALA A 1 194 ? -20.378 10.595 13.338 1.00 90.44 194 ALA A N 1
ATOM 1528 C CA . ALA A 1 194 ? -21.059 9.312 13.257 1.00 90.44 194 ALA A CA 1
ATOM 1529 C C . ALA A 1 194 ? -22.103 9.174 14.375 1.00 90.44 194 ALA A C 1
ATOM 1531 O O . ALA A 1 194 ? -23.267 8.888 14.095 1.00 90.44 194 ALA A O 1
ATOM 1532 N N . GLU A 1 195 ? -21.716 9.509 15.607 1.00 90.81 195 GLU A N 1
ATOM 1533 C CA . GLU A 1 195 ? -22.590 9.521 16.779 1.00 90.81 195 GLU A CA 1
ATOM 1534 C C . GLU A 1 195 ? -23.791 10.454 16.588 1.00 90.81 195 GLU A C 1
ATOM 1536 O O . GLU A 1 195 ? -24.934 10.006 16.683 1.00 90.81 195 GLU A O 1
ATOM 1541 N N . LYS A 1 196 ? -23.546 11.719 16.210 1.00 91.12 196 LYS A N 1
ATOM 1542 C CA . LYS A 1 196 ? -24.607 12.708 15.951 1.00 91.12 196 LYS A CA 1
ATOM 1543 C C . LYS A 1 196 ? -25.617 12.245 14.894 1.00 91.12 196 LYS A C 1
ATOM 1545 O O . LYS A 1 196 ? -26.775 12.646 14.939 1.00 91.12 196 LYS A O 1
ATOM 1550 N N . ASN A 1 197 ? -25.183 11.437 13.928 1.00 88.69 197 ASN A N 1
ATOM 1551 C CA . ASN A 1 197 ? -26.027 10.944 12.838 1.00 88.69 197 ASN A CA 1
ATOM 1552 C C . ASN A 1 197 ? -26.570 9.522 13.077 1.00 88.69 197 ASN A C 1
ATOM 1554 O O . ASN A 1 197 ? -27.186 8.957 12.173 1.00 88.69 197 ASN A O 1
ATOM 1558 N N . GLY A 1 198 ? -26.345 8.926 14.255 1.00 89.44 198 GLY A N 1
ATOM 1559 C CA . GLY A 1 198 ? -26.838 7.584 14.583 1.00 89.44 198 GLY A CA 1
ATOM 1560 C C . GLY A 1 198 ? -26.253 6.471 13.703 1.00 89.44 198 GLY A C 1
ATOM 1561 O O . GLY A 1 198 ? -26.924 5.471 13.433 1.00 89.44 198 GLY A O 1
ATOM 1562 N N . VAL A 1 199 ? -25.017 6.641 13.223 1.00 91.56 199 VAL A N 1
ATOM 1563 C CA . VAL A 1 199 ? -24.308 5.651 12.400 1.00 91.56 199 VAL A CA 1
ATOM 1564 C C . VAL A 1 199 ? -23.086 5.096 13.126 1.00 91.56 199 VAL A C 1
ATOM 1566 O O . VAL A 1 199 ? -22.534 5.715 14.031 1.00 91.56 199 VAL A O 1
ATOM 1569 N N . VAL A 1 200 ? -22.667 3.907 12.710 1.00 92.38 200 VAL A N 1
ATOM 1570 C CA . VAL A 1 200 ? -21.480 3.201 13.187 1.00 92.38 200 VAL A CA 1
ATOM 1571 C C . VAL A 1 200 ? -20.443 3.202 12.074 1.00 92.38 200 VAL A C 1
ATOM 1573 O O . VAL A 1 200 ? -20.776 2.953 10.912 1.00 92.38 200 VAL A O 1
ATOM 1576 N N . ILE A 1 201 ? -19.196 3.492 12.430 1.00 93.75 201 ILE A N 1
ATOM 1577 C CA . ILE A 1 201 ? -18.053 3.439 11.517 1.00 93.75 201 ILE A CA 1
ATOM 1578 C C . ILE A 1 201 ? -17.640 1.980 11.345 1.00 93.75 201 ILE A C 1
ATOM 1580 O O . ILE A 1 201 ? -17.579 1.223 12.307 1.00 93.75 201 ILE A O 1
ATOM 1584 N N . VAL A 1 202 ? -17.377 1.587 10.105 1.00 93.19 202 VAL A N 1
ATOM 1585 C CA . VAL A 1 202 ? -16.951 0.243 9.724 1.00 93.19 202 VAL A CA 1
ATOM 1586 C C . VAL A 1 202 ? -15.610 0.363 9.023 1.00 93.19 202 VAL A C 1
ATOM 1588 O O . VAL A 1 202 ? -15.510 1.021 7.987 1.00 93.19 202 VAL A O 1
ATOM 1591 N N . SER A 1 203 ? -14.589 -0.267 9.587 1.00 92.50 203 SER A N 1
ATOM 1592 C CA . SER A 1 203 ? -13.227 -0.243 9.054 1.00 92.50 203 SER A CA 1
ATOM 1593 C C . SER A 1 203 ? -12.777 -1.583 8.472 1.00 92.50 203 SER A C 1
ATOM 1595 O O . SER A 1 203 ? -11.767 -1.594 7.782 1.00 92.50 203 SER A O 1
ATOM 1597 N N . GLU A 1 204 ? -13.512 -2.683 8.683 1.00 90.56 204 GLU A N 1
ATOM 1598 C CA . GLU A 1 204 ? -13.196 -4.022 8.153 1.00 90.56 204 GLU A CA 1
ATOM 1599 C C . GLU A 1 204 ? -12.722 -3.983 6.689 1.00 90.56 204 GLU A C 1
ATOM 1601 O O . GLU A 1 204 ? -13.290 -3.277 5.864 1.00 90.56 204 GLU A O 1
ATOM 1606 N N . GLU A 1 205 ? -11.708 -4.770 6.319 1.00 90.06 205 GLU A N 1
ATOM 1607 C CA . GLU A 1 205 ? -11.072 -4.660 4.993 1.00 90.06 205 GLU A CA 1
ATOM 1608 C C . GLU A 1 205 ? -11.989 -4.996 3.807 1.00 90.06 205 GLU A C 1
ATOM 1610 O O . GLU A 1 205 ? -11.702 -4.609 2.673 1.00 90.06 205 GLU A O 1
ATOM 1615 N N . ASN A 1 206 ? -13.067 -5.748 4.027 1.00 91.50 206 ASN A N 1
ATOM 1616 C CA . ASN A 1 206 ? -14.072 -6.035 3.006 1.00 91.50 206 ASN A CA 1
ATOM 1617 C C . ASN A 1 206 ? -15.469 -6.101 3.638 1.00 91.50 206 ASN A C 1
ATOM 1619 O O . ASN A 1 206 ? -16.042 -7.182 3.756 1.00 91.50 206 ASN A O 1
ATOM 1623 N N . PRO A 1 207 ? -16.038 -4.948 4.025 1.00 88.88 207 PRO A N 1
ATOM 1624 C CA . PRO A 1 207 ? -17.258 -4.908 4.824 1.00 88.88 207 PRO A CA 1
ATOM 1625 C C . PRO A 1 207 ? -18.494 -5.271 3.992 1.00 88.88 207 PRO A C 1
ATOM 1627 O O . PRO A 1 207 ? -19.528 -5.677 4.521 1.00 88.88 207 PRO A O 1
ATOM 1630 N N . ARG A 1 208 ? -18.428 -5.091 2.662 1.00 86.00 208 ARG A N 1
ATOM 1631 C CA . ARG A 1 208 ? -19.527 -5.433 1.757 1.00 86.00 208 ARG A CA 1
ATOM 1632 C C . ARG A 1 208 ? -19.075 -5.638 0.316 1.00 86.00 208 ARG A C 1
ATOM 1634 O O . ARG A 1 208 ? -18.714 -4.688 -0.380 1.00 86.00 208 ARG A O 1
ATOM 1641 N N . GLY A 1 209 ? -19.268 -6.857 -0.186 1.00 86.06 209 GLY A N 1
ATOM 1642 C CA . GLY A 1 209 ? -19.200 -7.179 -1.611 1.00 86.06 209 GLY A CA 1
ATOM 1643 C C . GLY A 1 209 ? -17.906 -6.696 -2.268 1.00 86.06 209 GLY A C 1
ATOM 1644 O O . GLY A 1 209 ? -16.825 -7.174 -1.950 1.00 86.06 209 GLY A O 1
ATOM 1645 N N . ARG A 1 210 ? -18.020 -5.740 -3.196 1.00 86.06 210 ARG A N 1
ATOM 1646 C CA . ARG A 1 210 ? -16.892 -5.235 -3.999 1.00 86.06 210 ARG A CA 1
ATOM 1647 C C . ARG A 1 210 ? -16.076 -4.107 -3.353 1.00 86.06 210 ARG A C 1
ATOM 1649 O O . ARG A 1 210 ? -15.177 -3.596 -4.013 1.00 86.06 210 ARG A O 1
ATOM 1656 N N . PHE A 1 211 ? -16.441 -3.648 -2.155 1.00 89.50 211 PHE A N 1
ATOM 1657 C CA . PHE A 1 211 ? -15.737 -2.553 -1.484 1.00 89.50 211 PHE A CA 1
ATOM 1658 C C . PHE A 1 211 ? -14.627 -3.119 -0.616 1.00 89.50 211 PHE A C 1
ATOM 1660 O O . PHE A 1 211 ? -14.886 -3.950 0.254 1.00 89.50 211 PHE A O 1
ATOM 1667 N N . PHE A 1 212 ? -13.406 -2.672 -0.873 1.00 92.44 212 PHE A N 1
ATOM 1668 C CA . PHE A 1 212 ? -12.232 -3.054 -0.111 1.00 92.44 212 PHE A CA 1
ATOM 1669 C C . PHE A 1 212 ? -11.695 -1.808 0.568 1.00 92.44 212 PHE A C 1
ATOM 1671 O O . PHE A 1 212 ? -11.480 -0.820 -0.123 1.00 92.44 212 PHE A O 1
ATOM 1678 N N . LEU A 1 213 ? -11.524 -1.865 1.886 1.00 93.50 213 LEU A N 1
ATOM 1679 C CA . LEU A 1 213 ? -11.017 -0.761 2.691 1.00 93.50 213 LEU A CA 1
ATOM 1680 C C . LEU A 1 213 ? -9.568 -1.024 3.072 1.00 93.50 213 LEU A C 1
ATOM 1682 O O . LEU A 1 213 ? -9.203 -2.145 3.434 1.00 93.50 213 LEU A O 1
ATOM 1686 N N . GLY A 1 214 ? -8.728 -0.003 3.008 1.00 94.25 214 GLY A N 1
ATOM 1687 C CA . GLY A 1 214 ? -7.365 -0.076 3.509 1.00 94.25 214 GLY A CA 1
ATOM 1688 C C . GLY A 1 214 ? -6.764 1.280 3.819 1.00 94.25 214 GLY A C 1
ATOM 1689 O O . GLY A 1 214 ? -7.443 2.304 3.812 1.00 94.25 214 GLY A O 1
ATOM 1690 N N . GLY A 1 215 ? -5.472 1.247 4.136 1.00 93.94 215 GLY A N 1
ATOM 1691 C CA . GLY A 1 215 ? -4.665 2.441 4.323 1.00 93.94 215 GLY A CA 1
ATOM 1692 C C . GLY A 1 215 ? -3.680 2.634 3.178 1.00 93.94 215 GLY A C 1
ATOM 1693 O O . GLY A 1 215 ? -3.120 1.669 2.649 1.00 93.94 215 GLY A O 1
ATOM 1694 N N . HIS A 1 216 ? -3.426 3.888 2.837 1.00 95.12 216 HIS A N 1
ATOM 1695 C CA . HIS A 1 216 ? -2.457 4.295 1.830 1.00 95.12 216 HIS A CA 1
ATOM 1696 C C . HIS A 1 216 ? -1.380 5.159 2.479 1.00 95.12 216 HIS A C 1
ATOM 1698 O O . HIS A 1 216 ? -1.673 5.969 3.353 1.00 95.12 216 HIS A O 1
ATOM 1704 N N . VAL A 1 217 ? -0.123 5.001 2.063 1.00 95.00 217 VAL A N 1
ATOM 1705 C CA . VAL A 1 217 ? 0.994 5.838 2.532 1.00 95.00 217 VAL A CA 1
ATOM 1706 C C . VAL A 1 217 ? 1.558 6.623 1.367 1.00 95.00 217 VAL A C 1
ATOM 1708 O O . VAL A 1 217 ? 1.847 6.065 0.316 1.00 95.00 217 VAL A O 1
ATOM 1711 N N . HIS A 1 218 ? 1.729 7.923 1.557 1.00 93.62 218 HIS A N 1
ATOM 1712 C CA . HIS A 1 218 ? 2.113 8.861 0.519 1.00 93.62 218 HIS A CA 1
ATOM 1713 C C . HIS A 1 218 ? 3.461 9.458 0.895 1.00 93.62 218 HIS A C 1
ATOM 1715 O O . HIS A 1 218 ? 3.635 9.949 2.009 1.00 93.62 218 HIS A O 1
ATOM 1721 N N . ILE A 1 219 ? 4.403 9.473 -0.042 1.00 92.12 219 ILE A N 1
ATOM 1722 C CA . ILE A 1 219 ? 5.644 10.233 0.113 1.00 92.12 219 ILE A CA 1
ATOM 1723 C C . ILE A 1 219 ? 5.724 11.263 -1.006 1.00 92.12 219 ILE A C 1
ATOM 1725 O O . ILE A 1 219 ? 5.492 10.936 -2.173 1.00 92.12 219 ILE A O 1
ATOM 1729 N N . SER A 1 220 ? 6.028 12.513 -0.652 1.00 89.94 220 SER A N 1
ATOM 1730 C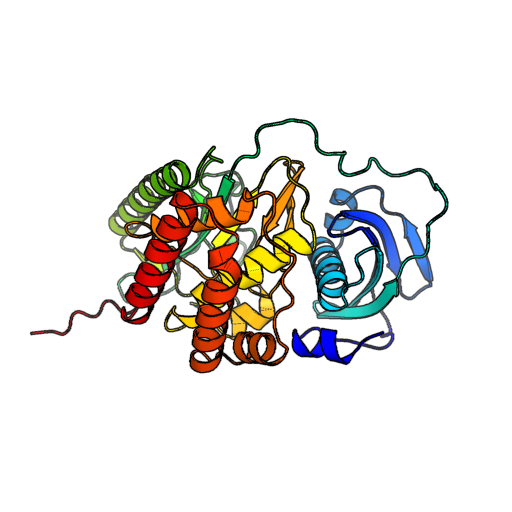 CA . SER A 1 220 ? 6.329 13.573 -1.618 1.00 89.94 220 SER A CA 1
ATOM 1731 C C . SER A 1 220 ? 7.824 13.647 -1.925 1.00 89.94 220 SER A C 1
ATOM 1733 O O . SER A 1 220 ? 8.670 13.293 -1.098 1.00 89.94 220 SER A O 1
ATOM 1735 N N . ASN A 1 221 ? 8.158 14.139 -3.120 1.00 86.56 221 ASN A N 1
ATOM 1736 C CA . ASN A 1 221 ? 9.539 14.386 -3.556 1.00 86.56 221 ASN A CA 1
ATOM 1737 C C . ASN A 1 221 ? 10.482 13.165 -3.466 1.00 86.56 221 ASN A C 1
ATOM 1739 O O . ASN A 1 221 ? 11.698 13.331 -3.415 1.00 86.56 221 ASN A O 1
ATOM 1743 N N . ALA A 1 222 ? 9.940 11.945 -3.452 1.00 87.69 222 ALA A N 1
ATOM 1744 C CA . ALA A 1 222 ? 10.712 10.708 -3.412 1.00 87.69 222 ALA A CA 1
ATOM 1745 C C . ALA A 1 222 ? 10.156 9.720 -4.433 1.00 87.69 222 ALA A C 1
ATOM 1747 O O . ALA A 1 222 ? 9.007 9.295 -4.339 1.00 87.69 222 ALA A O 1
ATOM 1748 N N . ASN A 1 223 ? 10.979 9.333 -5.403 1.00 89.12 223 ASN A N 1
ATOM 1749 C CA . ASN A 1 223 ? 10.578 8.359 -6.411 1.00 89.12 223 ASN A CA 1
ATOM 1750 C C . ASN A 1 223 ? 10.430 6.957 -5.799 1.00 89.12 223 ASN A C 1
ATOM 1752 O O . ASN A 1 223 ? 11.280 6.510 -5.024 1.00 89.12 223 ASN A O 1
ATOM 1756 N N . ALA A 1 224 ? 9.385 6.231 -6.203 1.00 92.81 224 ALA A N 1
ATOM 1757 C CA . ALA A 1 224 ? 9.283 4.807 -5.905 1.00 92.81 224 ALA A CA 1
ATOM 1758 C C . ALA A 1 224 ? 10.414 4.032 -6.604 1.00 92.81 224 ALA A C 1
ATOM 1760 O O . ALA A 1 224 ? 10.778 4.305 -7.750 1.00 92.81 224 ALA A O 1
ATOM 1761 N N . SER A 1 225 ? 10.955 3.038 -5.904 1.00 94.44 225 SER A N 1
ATOM 1762 C CA . SER A 1 225 ? 11.987 2.121 -6.398 1.00 94.44 225 SER A CA 1
ATOM 1763 C C . SER A 1 225 ? 11.681 0.707 -5.931 1.00 94.44 225 SER A C 1
ATOM 1765 O O . SER A 1 225 ? 11.001 0.536 -4.917 1.00 94.44 225 SER A O 1
ATOM 1767 N N . PHE A 1 226 ? 12.197 -0.301 -6.634 1.00 95.69 226 PHE A N 1
ATOM 1768 C CA . PHE A 1 226 ? 12.027 -1.705 -6.253 1.00 95.69 226 PHE A CA 1
ATOM 1769 C C . PHE A 1 226 ? 12.526 -1.935 -4.827 1.00 95.69 226 PHE A C 1
ATOM 1771 O O . PHE A 1 226 ? 11.784 -2.448 -3.993 1.00 95.69 226 PHE A O 1
ATOM 1778 N N . ARG A 1 227 ? 13.705 -1.392 -4.503 1.00 95.50 227 ARG A N 1
ATOM 1779 C CA . ARG A 1 227 ? 14.248 -1.347 -3.144 1.00 95.50 227 ARG A CA 1
ATOM 1780 C C . ARG A 1 227 ? 13.256 -0.800 -2.118 1.00 95.50 227 ARG A C 1
ATOM 1782 O O . ARG A 1 227 ? 12.916 -1.511 -1.180 1.00 95.50 227 ARG A O 1
ATOM 1789 N N . LYS A 1 228 ? 12.755 0.429 -2.280 1.00 95.75 228 LYS A N 1
ATOM 1790 C CA . LYS A 1 228 ? 11.872 1.048 -1.272 1.00 95.75 228 LYS A CA 1
ATOM 1791 C C . LYS A 1 228 ? 10.534 0.318 -1.135 1.00 95.75 228 LYS A C 1
ATOM 1793 O O . LYS A 1 228 ? 10.042 0.142 -0.027 1.00 95.75 228 LYS A O 1
ATOM 1798 N N . VAL A 1 229 ? 9.960 -0.124 -2.248 1.00 97.19 229 VAL A N 1
ATOM 1799 C CA . VAL A 1 229 ? 8.682 -0.845 -2.250 1.00 97.19 229 VAL A CA 1
ATOM 1800 C C . VAL A 1 229 ? 8.831 -2.225 -1.612 1.00 97.19 229 VAL A C 1
ATOM 1802 O O . VAL A 1 229 ? 7.988 -2.607 -0.807 1.00 97.19 229 VAL A O 1
ATOM 1805 N N . SER A 1 230 ? 9.944 -2.916 -1.864 1.00 97.62 230 SER A N 1
ATOM 1806 C CA . SER A 1 230 ? 10.247 -4.193 -1.214 1.00 97.62 230 SER A CA 1
ATOM 1807 C C . SER A 1 230 ? 10.425 -4.079 0.297 1.00 97.62 230 SER A C 1
ATOM 1809 O O . SER A 1 230 ? 9.987 -4.953 1.038 1.00 97.62 230 SER A O 1
ATOM 1811 N N . GLN A 1 231 ? 10.991 -2.968 0.774 1.00 97.81 231 GLN A N 1
ATOM 1812 C CA . GLN A 1 231 ? 11.106 -2.684 2.203 1.00 97.81 231 GLN A CA 1
ATOM 1813 C C . GLN A 1 231 ? 9.736 -2.456 2.840 1.00 97.81 231 GLN A C 1
ATOM 1815 O O . GLN A 1 231 ? 9.480 -2.957 3.929 1.00 97.81 231 GLN A O 1
ATOM 1820 N N . LEU A 1 232 ? 8.842 -1.726 2.166 1.00 98.06 232 LEU A N 1
ATOM 1821 C CA . LEU A 1 232 ? 7.475 -1.520 2.648 1.00 98.06 232 LEU A CA 1
ATOM 1822 C C . LEU A 1 232 ? 6.679 -2.831 2.663 1.00 98.06 232 LEU A C 1
ATOM 1824 O O . LEU A 1 232 ? 5.984 -3.110 3.639 1.00 98.06 232 LEU A O 1
ATOM 1828 N N . ASP A 1 233 ? 6.827 -3.661 1.629 1.00 98.00 233 ASP A N 1
ATOM 1829 C CA . ASP A 1 233 ? 6.221 -4.992 1.592 1.00 98.00 233 ASP A CA 1
ATOM 1830 C C . ASP A 1 233 ? 6.722 -5.859 2.759 1.00 98.00 233 ASP A C 1
ATOM 1832 O O . ASP A 1 233 ? 5.910 -6.402 3.508 1.00 98.00 233 ASP A O 1
ATOM 1836 N N . ALA A 1 234 ? 8.042 -5.955 2.940 1.00 98.06 234 ALA A N 1
ATOM 1837 C CA . ALA A 1 234 ? 8.669 -6.855 3.902 1.00 98.06 234 ALA A CA 1
ATOM 1838 C C . ALA A 1 234 ? 8.560 -6.391 5.359 1.00 98.06 234 ALA A C 1
ATOM 1840 O O . ALA A 1 234 ? 8.308 -7.203 6.241 1.00 98.06 234 ALA A O 1
ATOM 1841 N N . PHE A 1 235 ? 8.730 -5.097 5.627 1.00 98.12 235 PHE A N 1
ATOM 1842 C CA . PHE A 1 235 ? 8.817 -4.580 6.994 1.00 98.12 235 PHE A CA 1
ATOM 1843 C C . PHE A 1 235 ? 7.530 -3.924 7.496 1.00 98.12 235 PHE A C 1
ATOM 1845 O O . PHE A 1 235 ? 7.440 -3.638 8.689 1.00 98.12 235 PHE A O 1
ATOM 1852 N N . VAL A 1 236 ? 6.536 -3.690 6.630 1.00 97.50 236 VAL A N 1
ATOM 1853 C CA . VAL A 1 236 ? 5.269 -3.049 7.023 1.00 97.50 236 VAL A CA 1
ATOM 1854 C C . VAL A 1 236 ? 4.062 -3.899 6.633 1.00 97.50 236 VAL A C 1
ATOM 1856 O O . VAL A 1 236 ? 3.295 -4.302 7.507 1.00 97.50 236 VAL A O 1
ATOM 1859 N N . ALA A 1 237 ? 3.885 -4.219 5.347 1.00 96.81 237 ALA A N 1
ATOM 1860 C CA . ALA A 1 237 ? 2.681 -4.909 4.885 1.00 96.81 237 ALA A CA 1
ATOM 1861 C C . ALA A 1 237 ? 2.602 -6.369 5.343 1.00 96.81 237 ALA A C 1
ATOM 1863 O O . ALA A 1 237 ? 1.542 -6.793 5.814 1.00 96.81 237 ALA A O 1
ATOM 1864 N N . VAL A 1 238 ? 3.695 -7.129 5.209 1.00 96.69 238 VAL A N 1
ATOM 1865 C CA . VAL A 1 238 ? 3.780 -8.525 5.664 1.00 96.69 238 VAL A CA 1
ATOM 1866 C C . VAL A 1 238 ? 3.567 -8.624 7.181 1.00 96.69 238 VAL A C 1
ATOM 1868 O O . VAL A 1 238 ? 2.649 -9.350 7.564 1.00 96.69 238 VAL A O 1
ATOM 1871 N N . PRO A 1 239 ? 4.272 -7.854 8.036 1.00 96.44 239 PRO A N 1
ATOM 1872 C CA . PRO A 1 239 ? 4.067 -7.904 9.481 1.00 96.44 239 PRO A CA 1
ATOM 1873 C C . PRO A 1 239 ? 2.643 -7.522 9.900 1.00 96.44 239 PRO A C 1
ATOM 1875 O O . PRO A 1 239 ? 1.999 -8.275 10.626 1.00 96.44 239 PRO A O 1
ATOM 1878 N N . LEU A 1 240 ? 2.074 -6.431 9.368 1.00 94.69 240 LEU A N 1
ATOM 1879 C CA . LEU A 1 240 ? 0.673 -6.079 9.651 1.00 94.69 240 LEU A CA 1
ATOM 1880 C C . LEU A 1 240 ? -0.295 -7.202 9.268 1.00 94.69 240 LEU A C 1
ATOM 1882 O O . LEU A 1 240 ? -1.228 -7.512 10.004 1.00 94.69 240 LEU A O 1
ATOM 1886 N N . SER A 1 241 ? -0.060 -7.827 8.117 1.00 93.12 241 SER A N 1
ATOM 1887 C CA . SER A 1 241 ? -0.894 -8.909 7.588 1.00 93.12 241 SER A CA 1
ATOM 1888 C C . SER A 1 241 ? -0.728 -10.235 8.332 1.00 93.12 241 SER A C 1
ATOM 1890 O O . SER A 1 241 ? -1.620 -11.085 8.237 1.00 93.12 241 SER A O 1
ATOM 1892 N N . ALA A 1 242 ? 0.399 -10.426 9.023 1.00 93.31 242 ALA A N 1
ATOM 1893 C CA . ALA A 1 242 ? 0.682 -11.586 9.858 1.00 93.31 242 ALA A CA 1
ATOM 1894 C C . ALA A 1 242 ? -0.130 -11.539 11.158 1.00 93.31 242 ALA A C 1
ATOM 1896 O O . ALA A 1 242 ? -0.742 -12.535 11.549 1.00 93.31 242 ALA A O 1
ATOM 1897 N N . TYR A 1 243 ? -0.181 -10.363 11.790 1.00 90.25 243 TYR A N 1
ATOM 1898 C CA . TYR A 1 243 ? -0.753 -10.206 13.123 1.00 90.25 243 TYR A CA 1
ATOM 1899 C C . TYR A 1 243 ? -2.228 -9.777 13.118 1.00 90.25 243 TYR A C 1
ATOM 1901 O O . TYR A 1 243 ? -3.006 -10.316 13.903 1.00 90.25 243 TYR A O 1
ATOM 1909 N N . LYS A 1 244 ? -2.684 -8.923 12.193 1.00 85.44 244 LYS A N 1
ATOM 1910 C CA . LYS A 1 244 ? -4.085 -8.458 12.155 1.00 85.44 244 LYS A CA 1
ATOM 1911 C C . LYS A 1 244 ? -5.085 -9.603 11.944 1.00 85.44 244 LYS A C 1
ATOM 1913 O O . LYS A 1 244 ? -5.016 -10.337 10.949 1.00 85.44 244 LYS A O 1
ATOM 1918 N N . LYS A 1 245 ? -6.006 -9.791 12.899 1.00 72.69 245 LYS A N 1
ATOM 1919 C CA . LYS A 1 245 ? -7.105 -10.774 12.812 1.00 72.69 245 LYS A CA 1
ATOM 1920 C C . LYS A 1 245 ? -8.093 -10.338 11.722 1.00 72.69 245 LYS A C 1
ATOM 1922 O O . LYS A 1 245 ? -8.261 -9.151 11.482 1.00 72.69 245 LYS A O 1
ATOM 1927 N N . ASN A 1 246 ? -8.708 -11.291 11.023 1.00 68.81 246 ASN A N 1
ATOM 1928 C CA . ASN A 1 246 ? -9.752 -11.036 10.013 1.00 68.81 246 ASN A CA 1
ATOM 1929 C C . ASN A 1 246 ? -9.333 -10.221 8.768 1.00 68.81 246 ASN A C 1
ATOM 1931 O O . ASN A 1 246 ? -10.174 -9.605 8.113 1.00 68.81 246 ASN A O 1
ATOM 1935 N N . ALA A 1 247 ? -8.053 -10.243 8.389 1.00 76.25 247 ALA A N 1
ATOM 1936 C CA . ALA A 1 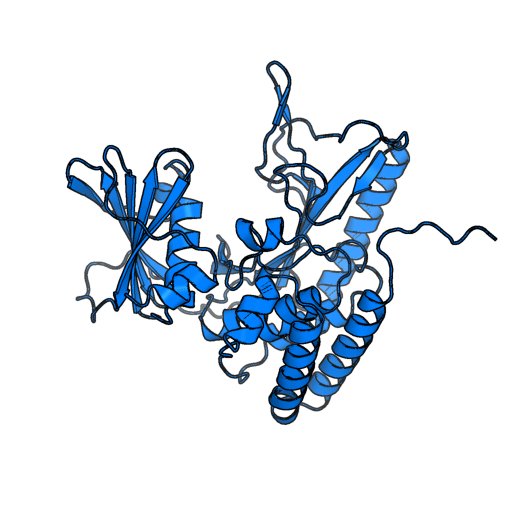247 ? -7.610 -9.609 7.147 1.00 76.25 247 ALA A CA 1
ATOM 1937 C C . ALA A 1 247 ? -8.296 -10.225 5.907 1.00 76.25 247 ALA A C 1
ATOM 1939 O O . ALA A 1 247 ? -8.423 -11.447 5.782 1.00 76.25 247 ALA A O 1
ATOM 1940 N N . SER A 1 248 ? -8.703 -9.389 4.950 1.00 84.81 248 SER A N 1
ATOM 1941 C CA . SER A 1 248 ? -9.452 -9.842 3.778 1.00 84.81 248 SER A CA 1
ATOM 1942 C C . SER A 1 248 ? -8.521 -10.401 2.705 1.00 84.81 248 SER A C 1
ATOM 1944 O O . SER A 1 248 ? -7.791 -9.674 2.024 1.00 84.81 248 SER A O 1
ATOM 1946 N N . LEU A 1 249 ? -8.607 -11.711 2.457 1.00 90.12 249 LEU A N 1
ATOM 1947 C CA . LEU A 1 249 ? -7.883 -12.352 1.348 1.00 90.12 249 LEU A CA 1
ATOM 1948 C C . LEU A 1 249 ? -8.335 -11.835 -0.022 1.00 90.12 249 LEU A C 1
ATOM 1950 O O . L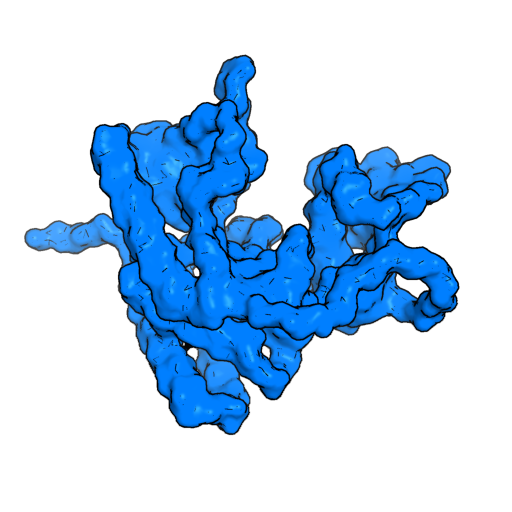EU A 1 249 ? -7.541 -11.783 -0.965 1.00 90.12 249 LEU A O 1
ATOM 1954 N N . LEU A 1 250 ? -9.600 -11.420 -0.130 1.00 89.56 250 LEU A N 1
ATOM 1955 C CA . LEU A 1 250 ? -10.136 -10.801 -1.339 1.00 89.56 250 LEU A CA 1
ATOM 1956 C C . LEU A 1 250 ? -9.484 -9.440 -1.587 1.00 89.56 250 LEU A C 1
ATOM 1958 O O . LEU A 1 250 ? -9.078 -9.167 -2.719 1.00 89.56 250 LEU A O 1
ATOM 1962 N N . ARG A 1 251 ? -9.288 -8.629 -0.535 1.00 91.12 251 ARG A N 1
ATOM 1963 C CA . ARG A 1 251 ? -8.546 -7.368 -0.650 1.00 91.12 251 ARG A CA 1
ATOM 1964 C C . ARG A 1 251 ? -7.133 -7.622 -1.154 1.00 91.12 251 ARG A C 1
ATOM 1966 O O . ARG A 1 251 ? -6.741 -6.982 -2.127 1.00 91.12 251 ARG A O 1
ATOM 1973 N N . ARG A 1 252 ? -6.400 -8.574 -0.564 1.00 91.56 252 ARG A N 1
ATOM 1974 C CA . ARG A 1 252 ? -5.029 -8.924 -0.992 1.00 91.56 252 ARG A CA 1
ATOM 1975 C C . ARG A 1 252 ? -4.969 -9.309 -2.472 1.00 91.56 252 ARG A C 1
ATOM 1977 O O . ARG A 1 252 ? -4.025 -8.955 -3.164 1.00 91.56 252 ARG A O 1
ATOM 1984 N N . ALA A 1 253 ? -5.997 -9.983 -2.989 1.00 86.56 253 ALA A N 1
ATOM 1985 C CA . ALA A 1 253 ? -6.083 -10.362 -4.399 1.00 86.56 253 ALA A CA 1
ATOM 1986 C C . ALA A 1 253 ? -6.480 -9.214 -5.348 1.00 86.56 253 ALA A C 1
ATOM 1988 O O . ALA A 1 253 ? -6.229 -9.316 -6.550 1.00 86.56 253 ALA A O 1
ATOM 1989 N N . ALA A 1 254 ? -7.101 -8.147 -4.838 1.00 85.56 254 ALA A N 1
ATOM 1990 C CA . ALA A 1 254 ? -7.624 -7.036 -5.630 1.00 85.56 254 ALA A CA 1
ATOM 1991 C C . ALA A 1 254 ? -6.795 -5.750 -5.461 1.00 85.56 254 ALA A C 1
ATOM 1993 O O . ALA A 1 254 ? -6.053 -5.393 -6.376 1.00 85.56 254 ALA A O 1
ATOM 1994 N N . TYR A 1 255 ? -6.905 -5.085 -4.305 1.00 84.69 255 TYR A N 1
ATOM 1995 C CA . TYR A 1 255 ? -6.349 -3.747 -4.037 1.00 84.69 255 TYR A CA 1
ATOM 1996 C C . TYR A 1 255 ? -5.141 -3.749 -3.086 1.00 84.69 255 TYR A C 1
ATOM 1998 O O . TYR A 1 255 ? -4.287 -2.879 -3.187 1.00 84.69 255 TYR A O 1
ATOM 2006 N N . GLY A 1 256 ? -5.020 -4.753 -2.217 1.00 92.19 256 GLY A N 1
ATOM 2007 C CA . GLY A 1 256 ? -3.925 -4.919 -1.257 1.00 92.19 256 GLY A CA 1
ATOM 2008 C C . GLY A 1 256 ? -2.816 -5.840 -1.751 1.00 92.19 256 GLY A C 1
ATOM 2009 O O . GLY A 1 256 ? -2.353 -6.686 -1.000 1.00 92.19 256 GLY A O 1
ATOM 2010 N N . LYS A 1 257 ? -2.450 -5.780 -3.030 1.00 95.06 257 LYS A N 1
ATOM 2011 C CA . LYS A 1 257 ? -1.385 -6.638 -3.571 1.00 95.06 257 LYS A CA 1
ATOM 2012 C C . LYS A 1 257 ? -0.015 -6.127 -3.136 1.00 95.06 257 LYS A C 1
ATOM 2014 O O . LYS A 1 257 ? 0.193 -4.920 -3.119 1.00 95.06 257 LYS A O 1
ATOM 2019 N N . LEU A 1 258 ? 0.940 -7.026 -2.894 1.00 96.44 258 LEU A N 1
ATOM 2020 C CA . LEU A 1 258 ? 2.339 -6.638 -2.660 1.00 96.44 258 LEU A CA 1
ATOM 2021 C C . LEU A 1 258 ? 2.850 -5.768 -3.819 1.00 96.44 258 LEU A C 1
ATOM 2023 O O . LEU A 1 258 ? 2.501 -6.005 -4.978 1.00 96.44 258 LEU A O 1
ATOM 2027 N N . GLY A 1 259 ? 3.629 -4.736 -3.525 1.00 95.75 259 GLY A N 1
ATOM 2028 C CA . GLY A 1 259 ? 4.109 -3.786 -4.524 1.00 95.75 259 GLY A CA 1
ATOM 2029 C C . GLY A 1 259 ? 3.030 -2.946 -5.213 1.00 95.75 259 GLY A C 1
ATOM 2030 O O . GLY A 1 259 ? 3.281 -2.409 -6.293 1.00 95.75 259 GLY A O 1
ATOM 2031 N N . ALA A 1 260 ? 1.825 -2.840 -4.642 1.00 95.50 260 ALA A N 1
ATOM 2032 C CA . ALA A 1 260 ? 0.796 -1.940 -5.151 1.00 95.50 260 ALA A CA 1
ATOM 2033 C C . ALA A 1 260 ? 1.216 -0.482 -4.918 1.00 95.50 260 ALA A C 1
ATOM 2035 O O . ALA A 1 260 ? 1.168 0.033 -3.799 1.00 95.50 260 ALA A O 1
ATOM 2036 N N . VAL A 1 261 ? 1.620 0.181 -5.999 1.00 95.38 261 VAL A N 1
ATOM 2037 C CA . VAL A 1 261 ? 2.063 1.575 -5.999 1.00 95.38 261 VAL A CA 1
ATOM 2038 C C . VAL A 1 261 ? 1.308 2.359 -7.056 1.00 95.38 261 VAL A C 1
ATOM 2040 O O . VAL A 1 261 ? 1.111 1.883 -8.173 1.00 95.38 261 VAL A O 1
ATOM 2043 N N . ARG A 1 262 ? 0.941 3.591 -6.709 1.00 93.62 262 ARG A N 1
ATOM 2044 C CA . ARG A 1 262 ? 0.401 4.583 -7.631 1.00 93.62 262 ARG A CA 1
ATOM 2045 C C . ARG A 1 262 ? 1.276 5.829 -7.621 1.00 93.62 262 ARG A C 1
ATOM 2047 O O . ARG A 1 262 ? 1.694 6.314 -6.574 1.00 93.62 262 ARG A O 1
ATOM 2054 N N . LEU A 1 263 ? 1.569 6.353 -8.805 1.00 89.06 263 LEU A N 1
ATOM 2055 C CA . LEU A 1 263 ? 2.306 7.607 -8.940 1.00 89.06 263 LEU A CA 1
ATOM 2056 C C . LEU A 1 263 ? 1.378 8.786 -8.661 1.00 89.06 263 LEU A C 1
ATOM 2058 O O . LEU A 1 263 ? 0.272 8.853 -9.204 1.00 89.06 263 LEU A O 1
ATOM 2062 N N . ASN A 1 264 ? 1.836 9.715 -7.825 1.00 79.69 264 ASN A N 1
ATOM 2063 C CA . ASN A 1 264 ? 1.045 10.866 -7.403 1.00 79.69 264 ASN A CA 1
ATOM 2064 C C . ASN A 1 264 ? 1.548 12.175 -8.043 1.00 79.69 264 ASN A C 1
ATOM 2066 O O . ASN A 1 264 ? 2.652 12.255 -8.581 1.00 79.69 264 ASN A O 1
ATOM 2070 N N . ARG A 1 265 ? 0.727 13.233 -7.972 1.00 78.75 265 ARG A N 1
ATOM 2071 C CA . ARG A 1 265 ? 1.061 14.575 -8.495 1.00 78.75 265 ARG A CA 1
ATOM 2072 C C . ARG A 1 265 ? 2.160 15.297 -7.704 1.00 78.75 265 ARG A C 1
ATOM 2074 O O . ARG A 1 265 ? 2.683 16.305 -8.162 1.00 78.75 265 ARG A O 1
ATOM 2081 N N . TYR A 1 266 ? 2.528 14.784 -6.530 1.00 79.75 266 TYR A N 1
ATOM 2082 C CA . TYR A 1 266 ? 3.481 15.396 -5.599 1.00 79.75 266 TYR A CA 1
ATOM 2083 C C . TYR A 1 266 ? 4.919 14.913 -5.811 1.00 79.75 266 TYR A C 1
ATOM 2085 O O . TYR A 1 266 ? 5.733 14.944 -4.884 1.00 79.75 266 TYR A O 1
ATOM 2093 N N . ARG A 1 267 ? 5.230 14.445 -7.028 1.00 82.62 267 ARG A N 1
ATOM 2094 C CA . ARG A 1 267 ? 6.556 13.937 -7.409 1.00 82.62 267 ARG A CA 1
ATOM 2095 C C . ARG A 1 267 ? 7.063 12.839 -6.470 1.00 82.62 267 ARG A C 1
ATOM 2097 O O . ARG A 1 267 ? 8.256 12.746 -6.192 1.00 82.62 267 ARG A O 1
ATOM 2104 N N . GLY A 1 268 ? 6.144 12.024 -5.970 1.00 90.12 268 GLY A N 1
ATOM 2105 C CA . GLY A 1 268 ? 6.479 10.795 -5.281 1.00 90.12 268 GLY A CA 1
ATOM 2106 C C . GLY A 1 268 ? 5.449 9.720 -5.563 1.00 90.12 268 GLY A C 1
ATOM 2107 O O . GLY A 1 268 ? 4.999 9.569 -6.703 1.00 90.12 268 GLY A O 1
ATOM 2108 N N . PHE A 1 269 ? 5.090 8.944 -4.549 1.00 93.88 269 PHE A N 1
ATOM 2109 C CA . PHE A 1 269 ? 4.222 7.791 -4.741 1.00 93.88 269 PHE A CA 1
ATOM 2110 C C . PHE A 1 269 ? 3.284 7.550 -3.567 1.00 93.88 269 PHE A C 1
ATOM 2112 O O . PHE A 1 269 ? 3.495 8.032 -2.456 1.00 93.88 269 PHE A O 1
ATOM 2119 N N . GLU A 1 270 ? 2.235 6.804 -3.868 1.00 95.19 270 GLU A N 1
ATOM 2120 C CA . GLU A 1 270 ? 1.248 6.258 -2.955 1.00 95.19 270 GLU A CA 1
ATOM 2121 C C . GLU A 1 270 ? 1.453 4.738 -2.901 1.00 95.19 270 GLU A C 1
ATOM 2123 O O . GLU A 1 270 ? 1.395 4.056 -3.926 1.00 95.19 270 GLU A O 1
ATOM 2128 N N . TYR A 1 271 ? 1.728 4.206 -1.715 1.00 96.94 271 TYR A N 1
ATOM 2129 C CA . TYR A 1 271 ? 1.826 2.782 -1.426 1.00 96.94 271 TYR A CA 1
ATOM 2130 C C . TYR A 1 271 ? 0.490 2.276 -0.882 1.00 96.94 271 TYR A C 1
ATOM 2132 O O . TYR A 1 271 ? -0.009 2.802 0.112 1.00 96.94 271 TYR A O 1
ATOM 2140 N N . ARG A 1 272 ? -0.090 1.264 -1.537 1.00 95.88 272 ARG A N 1
ATOM 2141 C CA . ARG A 1 272 ? -1.520 0.916 -1.408 1.00 95.88 272 ARG A CA 1
ATOM 2142 C C . ARG A 1 272 ? -1.787 -0.473 -0.831 1.00 95.88 272 ARG A C 1
ATOM 2144 O O . ARG A 1 272 ? -2.930 -0.904 -0.689 1.00 95.88 272 ARG A O 1
ATOM 2151 N N . THR A 1 273 ? -0.725 -1.189 -0.481 1.00 96.50 273 THR A N 1
ATOM 2152 C CA . THR A 1 273 ? -0.809 -2.574 -0.011 1.00 96.50 273 THR A CA 1
ATOM 2153 C C . THR A 1 273 ? -1.475 -2.689 1.362 1.00 96.50 273 THR A C 1
ATOM 2155 O O . THR A 1 273 ? -2.145 -3.686 1.630 1.00 96.50 273 THR A O 1
ATOM 2158 N N . LEU A 1 274 ? -1.312 -1.691 2.238 1.00 95.62 274 LEU A N 1
ATOM 2159 C CA . LEU A 1 274 ? -1.583 -1.848 3.669 1.00 95.62 274 LEU A CA 1
ATOM 2160 C C . LEU A 1 274 ? -3.056 -2.157 3.980 1.00 95.62 274 LEU A C 1
ATOM 2162 O O . LEU A 1 274 ? -3.950 -1.574 3.363 1.00 95.62 274 LEU A O 1
ATOM 2166 N N . PRO A 1 275 ? -3.324 -3.056 4.944 1.00 93.00 275 PRO A N 1
ATOM 2167 C CA . PRO A 1 275 ? -4.672 -3.239 5.472 1.00 93.00 275 PRO A CA 1
ATOM 2168 C C . PRO A 1 275 ? -5.166 -1.962 6.164 1.00 93.00 275 PRO A C 1
ATOM 2170 O O . PRO A 1 275 ? -4.399 -1.017 6.375 1.00 93.00 275 PRO A O 1
ATOM 2173 N N . THR A 1 276 ? -6.443 -1.930 6.555 1.00 92.31 276 THR A N 1
ATOM 2174 C CA . THR A 1 276 ? -6.905 -0.847 7.431 1.00 92.31 276 THR A CA 1
ATOM 2175 C C . THR A 1 276 ? -6.157 -0.900 8.768 1.00 92.31 276 THR A C 1
ATOM 2177 O O . THR A 1 276 ? -5.924 -1.977 9.328 1.00 92.31 276 THR A O 1
ATOM 2180 N N . TRP A 1 277 ? -5.849 0.270 9.311 1.00 92.62 277 TRP A N 1
ATOM 2181 C CA . TRP A 1 277 ? -5.314 0.478 10.656 1.00 92.62 277 TRP A CA 1
ATOM 2182 C C . TRP A 1 277 ? -6.149 1.503 11.441 1.00 92.62 277 TRP A C 1
ATOM 2184 O O . TRP A 1 277 ? -5.705 2.002 12.468 1.00 92.62 277 TRP A O 1
ATOM 2194 N N . TYR A 1 278 ? -7.378 1.799 10.985 1.00 94.94 278 TYR A N 1
ATOM 2195 C CA . TYR A 1 278 ? -8.268 2.792 11.603 1.00 94.94 278 TYR A CA 1
ATOM 2196 C C . TYR A 1 278 ? -8.529 2.537 13.095 1.00 94.94 278 TYR A C 1
ATOM 2198 O O . TYR A 1 278 ? -8.499 3.471 13.893 1.00 94.94 278 TYR A O 1
ATOM 2206 N N . ALA A 1 279 ? -8.764 1.273 13.465 1.00 91.56 279 ALA A N 1
ATOM 2207 C CA . ALA A 1 279 ? -9.028 0.884 14.849 1.00 91.56 279 ALA A CA 1
ATOM 2208 C C . ALA A 1 279 ? -7.837 1.173 15.773 1.00 91.56 279 ALA A C 1
ATOM 2210 O O . ALA A 1 279 ? -8.043 1.480 16.936 1.00 91.56 279 ALA A O 1
ATOM 2211 N N . PHE A 1 280 ? -6.619 1.158 15.227 1.00 91.69 280 PHE A N 1
ATOM 2212 C CA . PHE A 1 280 ? -5.387 1.246 16.001 1.00 91.69 280 PHE A CA 1
ATOM 2213 C C . PHE A 1 280 ? -4.740 2.637 15.969 1.00 91.69 280 PHE A C 1
ATOM 2215 O O . PHE A 1 280 ? -3.541 2.775 16.205 1.00 91.69 280 PHE A O 1
ATOM 2222 N N . ILE A 1 281 ? -5.480 3.685 15.590 1.00 94.62 281 ILE A N 1
ATOM 2223 C CA . ILE A 1 281 ? -4.929 5.046 15.453 1.00 94.62 281 ILE A CA 1
ATOM 2224 C C . ILE A 1 281 ? -4.415 5.592 16.796 1.00 94.62 281 ILE A C 1
ATOM 2226 O O . ILE A 1 281 ? -3.415 6.316 16.824 1.00 94.62 281 ILE A O 1
ATOM 2230 N N . GLU A 1 282 ? -5.076 5.255 17.903 1.00 93.81 282 GLU A N 1
ATOM 2231 C CA . GLU A 1 282 ? -4.773 5.773 19.243 1.00 93.81 282 GLU A CA 1
ATOM 2232 C C . GLU A 1 282 ? -3.444 5.234 19.766 1.00 93.81 282 GLU A C 1
ATOM 2234 O O . GLU A 1 282 ? -2.537 6.002 20.105 1.00 93.81 282 GLU A O 1
ATOM 2239 N N . GLU A 1 283 ? -3.282 3.923 19.697 1.00 93.56 283 GLU A N 1
ATOM 2240 C CA . GLU A 1 283 ? -2.098 3.159 20.060 1.00 93.56 283 GLU A CA 1
ATOM 2241 C C . GLU A 1 283 ? -1.049 3.086 18.936 1.00 93.56 283 GLU A C 1
ATOM 2243 O O . GLU A 1 283 ? 0.051 2.584 19.150 1.00 93.56 283 GLU A O 1
ATOM 2248 N N . GLY A 1 284 ? -1.343 3.617 17.746 1.00 92.56 284 GLY A N 1
ATOM 2249 C CA . GLY A 1 284 ? -0.570 3.424 16.512 1.00 92.56 284 GLY A CA 1
ATOM 2250 C C . GLY A 1 284 ? 0.780 4.139 16.436 1.00 92.56 284 GLY A C 1
ATOM 2251 O O . GLY A 1 284 ? 1.402 4.157 15.375 1.00 92.56 284 GLY A O 1
ATOM 2252 N N . ALA A 1 285 ? 1.276 4.735 17.522 1.00 96.50 285 ALA A N 1
ATOM 2253 C CA . ALA A 1 285 ? 2.590 5.387 17.533 1.00 96.50 285 ALA A CA 1
ATOM 2254 C C . ALA A 1 285 ? 3.732 4.471 17.043 1.00 96.50 285 ALA A C 1
ATOM 2256 O O . ALA A 1 285 ? 4.562 4.944 16.262 1.00 96.50 285 ALA A O 1
ATOM 2257 N N . PRO A 1 286 ? 3.794 3.175 17.410 1.00 97.75 286 PRO A N 1
ATOM 2258 C CA . PRO A 1 286 ? 4.792 2.260 16.865 1.00 97.75 286 PRO A CA 1
ATOM 2259 C C . PRO A 1 286 ? 4.694 2.094 15.344 1.00 97.75 286 PRO A C 1
ATOM 2261 O O . PRO A 1 286 ? 5.725 2.136 14.678 1.00 97.75 286 PRO A O 1
ATOM 2264 N N . PHE A 1 287 ? 3.481 2.003 14.784 1.00 96.88 287 PHE A N 1
ATOM 2265 C CA . PHE A 1 287 ? 3.259 1.915 13.335 1.00 96.88 287 PHE A CA 1
ATOM 2266 C C . PHE A 1 287 ? 3.829 3.126 12.591 1.00 96.88 287 PHE A C 1
ATOM 2268 O O . PHE A 1 287 ? 4.635 2.967 11.675 1.00 96.88 287 PHE A O 1
ATOM 2275 N N . PHE A 1 288 ? 3.453 4.342 12.996 1.00 97.19 288 PHE A N 1
ATOM 2276 C CA . PHE A 1 288 ? 3.886 5.557 12.300 1.00 97.19 288 PHE A CA 1
ATOM 2277 C C . PHE A 1 288 ? 5.391 5.813 12.431 1.00 97.19 288 PHE A C 1
ATOM 2279 O O . PHE A 1 288 ? 6.027 6.223 11.460 1.00 97.19 288 PHE A O 1
ATOM 2286 N N . ASN A 1 289 ? 5.968 5.550 13.607 1.00 97.00 289 ASN A N 1
ATOM 2287 C CA . ASN A 1 289 ? 7.407 5.702 13.820 1.00 97.00 289 ASN A CA 1
ATOM 2288 C C . ASN A 1 289 ? 8.206 4.671 13.012 1.00 97.00 289 ASN A C 1
ATOM 2290 O O . ASN A 1 289 ? 9.223 5.017 12.414 1.00 97.00 289 ASN A O 1
ATOM 2294 N N . TRP A 1 290 ? 7.743 3.418 12.951 1.00 97.56 290 TRP A N 1
ATOM 2295 C CA . TRP A 1 290 ? 8.407 2.385 12.159 1.00 97.56 290 TRP A CA 1
ATOM 2296 C C . TRP A 1 290 ? 8.290 2.649 10.658 1.00 97.56 290 TRP A C 1
ATOM 2298 O O . TRP A 1 290 ? 9.272 2.524 9.929 1.00 97.56 290 TRP A O 1
ATOM 2308 N N . LEU A 1 291 ? 7.120 3.099 10.199 1.00 96.62 291 LEU A N 1
ATOM 2309 C CA . LEU A 1 291 ? 6.912 3.523 8.819 1.00 96.62 291 LEU A CA 1
ATOM 2310 C C . LEU A 1 291 ? 7.888 4.642 8.422 1.00 96.62 291 LEU A C 1
ATOM 2312 O O . LEU A 1 291 ? 8.519 4.556 7.369 1.00 96.62 291 LEU A O 1
ATOM 2316 N N . GLU A 1 292 ? 8.050 5.663 9.270 1.00 95.44 292 GLU A N 1
ATOM 2317 C CA . GLU A 1 292 ? 9.039 6.730 9.080 1.00 95.44 292 GLU A CA 1
ATOM 2318 C C . GLU A 1 292 ? 10.465 6.166 8.984 1.00 95.44 292 GLU A C 1
ATOM 2320 O O . GLU A 1 292 ? 11.190 6.503 8.045 1.00 95.44 292 GLU A O 1
ATOM 2325 N N . THR A 1 293 ? 10.848 5.273 9.906 1.00 95.88 293 THR A N 1
ATOM 2326 C CA . THR A 1 293 ? 12.155 4.601 9.887 1.00 95.88 293 THR A CA 1
ATOM 2327 C C . THR A 1 293 ? 12.379 3.877 8.561 1.00 95.88 293 THR A C 1
ATOM 2329 O O . THR A 1 293 ? 13.347 4.170 7.865 1.00 95.88 293 THR A O 1
ATOM 2332 N N . VAL A 1 294 ? 11.471 2.992 8.142 1.00 95.75 294 VAL A N 1
ATOM 2333 C CA . VAL A 1 294 ? 11.610 2.227 6.890 1.00 95.75 294 VAL A CA 1
ATOM 2334 C C . VAL A 1 294 ? 11.703 3.151 5.670 1.00 95.75 294 VAL A C 1
ATOM 2336 O O . VAL A 1 294 ? 12.473 2.892 4.737 1.00 95.75 294 VAL A O 1
ATOM 2339 N N . LEU A 1 295 ? 10.947 4.250 5.657 1.00 92.69 295 LEU A N 1
ATOM 2340 C CA . LEU A 1 295 ? 10.920 5.190 4.539 1.00 92.69 295 LEU A CA 1
ATOM 2341 C C . LEU A 1 295 ? 12.183 6.036 4.425 1.00 92.69 295 LEU A C 1
ATOM 2343 O O . LEU A 1 295 ? 12.673 6.208 3.306 1.00 92.69 295 LEU A O 1
ATOM 2347 N N . TYR A 1 296 ? 12.737 6.507 5.537 1.00 91.62 296 TYR A N 1
ATOM 2348 C CA . TYR A 1 296 ? 13.871 7.432 5.516 1.00 91.62 296 TYR A CA 1
ATOM 2349 C C . TYR A 1 296 ? 15.225 6.789 5.813 1.00 91.62 296 TYR A C 1
ATOM 2351 O O . TYR A 1 296 ? 16.249 7.438 5.601 1.00 91.62 296 TYR A O 1
ATOM 2359 N N . HIS A 1 297 ? 15.270 5.515 6.210 1.00 91.25 297 HIS A N 1
ATOM 2360 C CA . HIS A 1 297 ? 16.540 4.832 6.431 1.00 91.25 297 HIS A CA 1
ATOM 2361 C C . HIS A 1 297 ? 17.350 4.735 5.119 1.00 91.25 297 HIS A C 1
ATOM 2363 O O . HIS A 1 297 ? 16.873 4.162 4.127 1.00 91.25 297 HIS A O 1
ATOM 2369 N N . PRO A 1 298 ? 18.593 5.254 5.083 1.00 85.44 298 PRO A N 1
ATOM 2370 C CA . PRO A 1 298 ? 19.349 5.434 3.840 1.00 85.44 298 PRO A CA 1
ATOM 2371 C C . PRO A 1 298 ? 19.900 4.119 3.271 1.00 85.44 298 PRO A C 1
ATOM 2373 O O . PRO A 1 298 ? 20.038 3.964 2.055 1.00 85.44 298 PRO A O 1
ATOM 2376 N N . SER A 1 299 ? 20.200 3.152 4.139 1.00 86.12 299 SER A N 1
ATOM 2377 C CA . SER A 1 299 ? 20.995 1.959 3.815 1.00 86.12 299 SER A CA 1
ATOM 2378 C C . SER A 1 299 ? 20.274 0.613 3.969 1.00 86.12 299 SER A C 1
ATOM 2380 O O . SER A 1 299 ? 20.912 -0.412 3.763 1.00 86.12 299 SER A O 1
ATOM 2382 N N . LEU A 1 300 ? 18.955 0.566 4.223 1.00 91.88 300 LEU A N 1
ATOM 2383 C CA . LEU A 1 300 ? 18.240 -0.723 4.265 1.00 91.88 300 LEU A CA 1
ATOM 2384 C C . LEU A 1 300 ? 18.372 -1.450 2.916 1.00 91.88 300 LEU A C 1
ATOM 2386 O O . LEU A 1 300 ? 18.207 -0.793 1.888 1.00 91.88 300 LEU A O 1
ATOM 2390 N N . PRO A 1 301 ? 18.655 -2.755 2.851 1.00 92.56 301 PRO A N 1
ATOM 2391 C CA . PRO A 1 301 ? 18.798 -3.450 1.574 1.00 92.56 301 PRO A CA 1
ATOM 2392 C C . PRO A 1 301 ? 17.460 -3.552 0.825 1.00 92.56 301 PRO A C 1
ATOM 2394 O O . PRO A 1 301 ? 16.389 -3.294 1.381 1.00 92.56 301 PRO A O 1
ATOM 2397 N N . GLU A 1 302 ? 17.520 -3.871 -0.468 1.00 94.50 302 GLU A N 1
ATOM 2398 C CA . GLU A 1 302 ? 16.347 -4.378 -1.191 1.00 94.50 302 GLU A CA 1
ATOM 2399 C C . GLU A 1 302 ? 16.028 -5.780 -0.670 1.00 94.50 302 GLU A C 1
ATOM 2401 O O . GLU A 1 302 ? 16.939 -6.593 -0.512 1.00 94.50 302 GLU A O 1
ATOM 2406 N N . ILE A 1 303 ? 14.756 -6.052 -0.380 1.00 94.75 303 ILE A N 1
ATOM 2407 C CA . ILE A 1 303 ? 14.336 -7.314 0.225 1.00 94.75 303 ILE A CA 1
ATOM 2408 C C . ILE A 1 303 ? 13.642 -8.178 -0.814 1.00 94.75 303 ILE A C 1
ATOM 2410 O O . ILE A 1 303 ? 12.594 -7.839 -1.358 1.00 94.75 303 ILE A O 1
ATOM 2414 N N . GLN A 1 304 ? 14.196 -9.356 -1.049 1.00 92.12 304 GLN A N 1
ATOM 2415 C CA . GLN A 1 304 ? 13.482 -10.403 -1.752 1.00 92.12 304 GLN A CA 1
ATOM 2416 C C . GLN A 1 304 ? 12.682 -11.215 -0.734 1.00 92.12 304 GLN A C 1
ATOM 2418 O O . GLN A 1 304 ? 13.255 -12.000 0.015 1.00 92.12 304 GLN A O 1
ATOM 2423 N N . LEU A 1 305 ? 11.356 -11.071 -0.754 1.00 94.06 305 LEU A N 1
ATOM 2424 C CA . LEU A 1 305 ? 10.489 -11.999 -0.034 1.00 94.06 305 LEU A CA 1
ATOM 2425 C C . LEU A 1 305 ? 10.665 -13.417 -0.590 1.00 94.06 305 LEU A C 1
ATOM 2427 O O . LEU A 1 305 ? 10.710 -13.616 -1.811 1.00 94.06 305 LEU A O 1
ATOM 2431 N N . ALA A 1 306 ? 10.749 -14.394 0.313 1.00 92.62 306 ALA A N 1
ATOM 2432 C CA . ALA A 1 306 ? 10.737 -15.805 -0.045 1.00 92.62 306 ALA A CA 1
ATOM 2433 C C . ALA A 1 306 ? 9.422 -16.175 -0.755 1.00 92.62 306 ALA A C 1
ATOM 2435 O O . ALA A 1 306 ? 8.369 -15.577 -0.506 1.00 92.62 306 ALA A O 1
ATOM 2436 N N . GLU A 1 307 ? 9.458 -17.182 -1.630 1.00 91.62 307 GLU A N 1
ATOM 2437 C CA . GLU A 1 307 ? 8.258 -17.625 -2.351 1.00 91.62 307 GLU A CA 1
ATOM 2438 C C . GLU A 1 307 ? 7.170 -18.091 -1.370 1.00 91.62 307 GLU A C 1
ATOM 2440 O O . GLU A 1 307 ? 5.984 -17.806 -1.542 1.00 91.62 307 GLU A O 1
ATOM 2445 N N . GLU A 1 308 ? 7.593 -18.744 -0.291 1.00 93.56 308 GLU A N 1
ATOM 2446 C CA . GLU A 1 308 ? 6.770 -19.187 0.828 1.00 93.56 308 GLU A CA 1
ATOM 2447 C C . GLU A 1 308 ? 6.026 -18.014 1.470 1.00 93.56 308 GLU A C 1
ATOM 2449 O O . GLU A 1 308 ? 4.825 -18.119 1.714 1.00 93.56 308 GLU A O 1
ATOM 2454 N N . ALA A 1 309 ? 6.709 -16.888 1.693 1.00 95.00 309 ALA A N 1
ATOM 2455 C CA . ALA A 1 309 ? 6.122 -15.688 2.280 1.00 95.00 309 ALA A CA 1
ATOM 2456 C C . ALA A 1 309 ? 5.082 -15.053 1.348 1.00 95.00 309 ALA A C 1
ATOM 2458 O O . ALA A 1 309 ? 3.994 -14.679 1.787 1.00 95.00 309 ALA A O 1
ATOM 2459 N N . VAL A 1 310 ? 5.370 -14.994 0.044 1.00 95.38 310 VAL A N 1
ATOM 2460 C CA . VAL A 1 310 ? 4.418 -14.497 -0.961 1.00 95.38 310 VAL A CA 1
ATOM 2461 C C . VAL A 1 310 ? 3.174 -15.388 -1.020 1.00 95.38 310 VAL A C 1
ATOM 2463 O O . VAL A 1 310 ? 2.049 -14.881 -0.999 1.00 95.38 310 VAL A O 1
ATOM 2466 N N . ARG A 1 311 ? 3.344 -16.717 -1.049 1.00 94.25 311 ARG A N 1
ATOM 2467 C CA . ARG A 1 311 ? 2.215 -17.663 -1.021 1.00 94.25 311 ARG A CA 1
ATOM 2468 C C . ARG A 1 311 ? 1.403 -17.507 0.263 1.00 94.25 311 ARG A C 1
ATOM 2470 O O . ARG A 1 311 ? 0.181 -17.393 0.184 1.00 94.25 311 ARG A O 1
ATOM 2477 N N . ALA A 1 312 ? 2.068 -17.429 1.414 1.00 94.88 312 ALA A N 1
ATOM 2478 C CA . ALA A 1 312 ? 1.430 -17.226 2.710 1.00 94.88 312 ALA A CA 1
ATOM 2479 C C . ALA A 1 312 ? 0.628 -15.919 2.764 1.00 94.88 312 ALA A C 1
ATOM 2481 O O . ALA A 1 312 ? -0.503 -15.909 3.254 1.00 94.88 312 ALA A O 1
ATOM 2482 N N . TYR A 1 313 ? 1.151 -14.841 2.172 1.00 95.69 313 TYR A N 1
ATOM 2483 C CA . TYR A 1 313 ? 0.465 -13.555 2.085 1.00 95.69 313 TYR A CA 1
ATOM 2484 C C . TYR A 1 313 ? -0.886 -13.684 1.381 1.00 95.69 313 TYR A C 1
ATOM 2486 O O . TYR A 1 313 ? -1.915 -13.278 1.922 1.00 95.69 313 TYR A O 1
ATOM 2494 N N . TYR A 1 314 ? -0.919 -14.300 0.201 1.00 94.19 314 TYR A N 1
ATOM 2495 C CA . TYR A 1 314 ? -2.159 -14.436 -0.563 1.00 94.19 314 TYR A CA 1
ATOM 2496 C C . TYR A 1 314 ? -3.082 -15.553 -0.057 1.00 94.19 314 TYR A C 1
ATOM 2498 O O . TYR A 1 314 ? -4.293 -15.483 -0.283 1.00 94.19 314 TYR A O 1
ATOM 2506 N N . ALA A 1 315 ? -2.538 -16.576 0.605 1.00 93.12 315 ALA A N 1
ATOM 2507 C CA . ALA A 1 315 ? -3.306 -17.668 1.204 1.00 93.12 315 ALA A CA 1
ATOM 2508 C C . ALA A 1 315 ? -3.882 -17.320 2.585 1.00 93.12 315 ALA A C 1
ATOM 2510 O O . ALA A 1 315 ? -4.821 -17.975 3.023 1.00 93.12 315 ALA A O 1
ATOM 2511 N N . GLY A 1 316 ? -3.349 -16.297 3.259 1.00 92.69 316 GLY A N 1
ATOM 2512 C CA . GLY A 1 316 ? -3.740 -15.979 4.632 1.00 92.69 316 GLY A CA 1
ATOM 2513 C C . GLY A 1 316 ? -3.056 -16.837 5.691 1.00 92.69 316 GLY A C 1
ATOM 2514 O O . GLY A 1 316 ? -3.553 -16.904 6.811 1.00 92.69 316 GLY A O 1
ATOM 2515 N N . ASP A 1 317 ? -1.933 -17.485 5.367 1.00 94.19 317 ASP A N 1
ATOM 2516 C CA . ASP A 1 317 ? -1.178 -18.297 6.326 1.00 94.19 317 ASP A CA 1
ATOM 2517 C C . ASP A 1 317 ? -0.401 -17.392 7.289 1.00 94.19 317 ASP A C 1
ATOM 2519 O O . ASP A 1 317 ? 0.774 -17.070 7.099 1.00 94.19 317 ASP A O 1
ATOM 2523 N N . ARG A 1 318 ? -1.095 -16.957 8.341 1.00 92.81 318 ARG A N 1
ATOM 2524 C CA . ARG A 1 318 ? -0.540 -16.094 9.386 1.00 92.81 318 ARG A CA 1
ATOM 2525 C C . ARG A 1 318 ? 0.660 -16.719 10.081 1.00 92.81 318 ARG A C 1
ATOM 2527 O O . ARG A 1 318 ? 1.617 -16.010 10.358 1.00 92.81 318 ARG A O 1
ATOM 2534 N N . ARG A 1 319 ? 0.641 -18.032 10.332 1.00 93.81 319 ARG A N 1
ATOM 2535 C CA . ARG A 1 319 ? 1.739 -18.720 11.025 1.00 93.81 319 ARG A CA 1
ATOM 2536 C C . ARG A 1 319 ? 3.024 -18.610 10.214 1.00 93.81 319 ARG A C 1
ATOM 2538 O O . ARG A 1 319 ? 4.073 -18.301 10.773 1.00 93.81 319 ARG A O 1
ATOM 2545 N N . GLN A 1 320 ? 2.943 -18.833 8.903 1.00 95.75 320 GLN A N 1
ATOM 2546 C CA . GLN A 1 320 ? 4.093 -18.651 8.027 1.00 95.75 320 GLN A CA 1
ATOM 2547 C C . GLN A 1 320 ? 4.531 -17.181 7.949 1.00 95.75 320 GLN A C 1
ATOM 2549 O O . GLN A 1 320 ? 5.731 -16.919 7.972 1.00 95.75 320 GLN A O 1
ATOM 2554 N N . LEU A 1 321 ? 3.596 -16.227 7.899 1.00 95.88 321 LEU A N 1
ATOM 2555 C CA . LEU A 1 321 ? 3.933 -14.797 7.874 1.00 95.88 321 LEU A CA 1
ATOM 2556 C C . LEU A 1 321 ? 4.576 -14.298 9.178 1.00 95.88 321 LEU A C 1
ATOM 2558 O O . LEU A 1 321 ? 5.479 -13.468 9.110 1.00 95.88 321 LEU A O 1
ATOM 2562 N N . CYS A 1 322 ? 4.155 -14.792 10.347 1.00 95.75 322 CYS A N 1
ATOM 2563 C CA . CYS A 1 322 ? 4.789 -14.474 11.631 1.00 95.75 322 CYS A CA 1
ATOM 2564 C C . CYS A 1 322 ? 6.242 -14.961 11.648 1.00 95.75 322 CYS A C 1
ATOM 2566 O O . CYS A 1 322 ? 7.136 -14.165 11.917 1.00 95.75 322 CYS A O 1
ATOM 2568 N N . ARG A 1 323 ? 6.492 -16.215 11.237 1.00 96.25 323 ARG A N 1
ATOM 2569 C CA . ARG A 1 323 ? 7.860 -16.754 11.119 1.00 96.25 323 ARG A CA 1
ATOM 2570 C C . ARG A 1 323 ? 8.734 -15.931 10.176 1.00 96.25 323 ARG A C 1
ATOM 2572 O O . ARG A 1 323 ? 9.886 -15.648 10.486 1.00 96.25 323 ARG A O 1
ATOM 2579 N N . GLU A 1 324 ? 8.190 -15.542 9.022 1.00 96.69 324 GLU A N 1
ATOM 2580 C CA . GLU A 1 324 ? 8.918 -14.686 8.082 1.00 96.69 324 GLU A CA 1
ATOM 2581 C C . GLU A 1 324 ? 9.203 -13.304 8.687 1.00 96.69 324 GLU A C 1
ATOM 2583 O O . GLU A 1 324 ? 10.299 -12.778 8.532 1.00 96.69 324 GLU A O 1
ATOM 2588 N N . THR A 1 325 ? 8.240 -12.728 9.409 1.00 96.94 325 THR A N 1
ATOM 2589 C CA . THR A 1 325 ? 8.393 -11.428 10.077 1.00 96.94 325 THR A CA 1
ATOM 2590 C C . THR A 1 325 ? 9.512 -11.459 11.116 1.00 96.94 325 THR A C 1
ATOM 2592 O O . THR A 1 325 ? 10.378 -10.588 11.099 1.00 96.94 325 THR A O 1
ATOM 2595 N N . GLU A 1 326 ? 9.534 -12.477 11.980 1.00 96.81 326 GLU A N 1
ATOM 2596 C CA . GLU A 1 326 ? 10.579 -12.666 12.994 1.00 96.81 326 GLU A CA 1
ATOM 2597 C C . GLU A 1 326 ? 11.967 -12.753 12.352 1.00 96.81 326 GLU A C 1
ATOM 2599 O O . GLU A 1 326 ? 12.900 -12.068 12.778 1.00 96.81 326 GLU A O 1
ATOM 2604 N N . LYS A 1 327 ? 12.089 -13.537 11.273 1.00 96.88 327 LYS A N 1
ATOM 2605 C CA . LYS A 1 327 ? 13.332 -13.657 10.508 1.00 96.88 327 LYS A CA 1
ATOM 2606 C C . LYS A 1 327 ? 13.763 -12.314 9.915 1.00 96.88 327 LYS A C 1
ATOM 2608 O O . LYS A 1 327 ? 14.900 -11.899 10.109 1.00 96.88 327 LYS A O 1
ATOM 2613 N N . LEU A 1 328 ? 12.853 -11.606 9.243 1.00 96.62 328 LEU A N 1
ATOM 2614 C CA . LEU A 1 328 ? 13.132 -10.295 8.651 1.00 96.62 328 LEU A CA 1
ATOM 2615 C C . LEU A 1 328 ? 13.587 -9.274 9.702 1.00 96.62 328 LEU A C 1
ATOM 2617 O O . LEU A 1 328 ? 14.482 -8.470 9.437 1.00 96.62 328 LEU A O 1
ATOM 2621 N N . PHE A 1 329 ? 12.991 -9.297 10.895 1.00 97.50 329 PHE A N 1
ATOM 2622 C CA . PHE A 1 329 ? 13.371 -8.409 11.992 1.00 97.50 329 PHE A CA 1
ATOM 2623 C C . PHE A 1 329 ? 14.749 -8.753 12.560 1.00 97.50 329 PHE A C 1
ATOM 2625 O O . PHE A 1 329 ? 15.548 -7.844 12.795 1.00 97.50 329 PHE A O 1
ATOM 2632 N N . ALA A 1 330 ? 15.057 -10.040 12.723 1.00 97.12 330 ALA A N 1
ATOM 2633 C CA . ALA A 1 330 ? 16.381 -10.491 13.136 1.00 97.12 330 ALA A CA 1
ATOM 2634 C C . ALA A 1 330 ? 17.462 -10.099 12.112 1.00 97.12 330 ALA A C 1
ATOM 2636 O O . ALA A 1 330 ? 18.510 -9.585 12.500 1.00 97.12 330 ALA A O 1
ATOM 2637 N N . ASP A 1 331 ? 17.177 -10.258 10.817 1.00 95.81 331 ASP A N 1
ATOM 2638 C CA . ASP A 1 331 ? 18.107 -9.950 9.726 1.00 95.81 331 ASP A CA 1
ATOM 2639 C C . ASP A 1 331 ? 18.380 -8.441 9.600 1.00 95.81 331 ASP A C 1
ATOM 2641 O O . ASP A 1 331 ? 19.503 -8.026 9.304 1.00 95.81 331 ASP A O 1
ATOM 2645 N N . VAL A 1 332 ? 17.367 -7.594 9.827 1.00 96.19 332 VAL A N 1
ATOM 2646 C CA . VAL A 1 332 ? 17.517 -6.136 9.692 1.00 96.19 332 VAL A CA 1
ATOM 2647 C C . VAL A 1 332 ? 18.103 -5.479 10.938 1.00 96.19 332 VAL A C 1
ATOM 2649 O O . VAL A 1 332 ? 18.782 -4.460 10.816 1.00 96.19 332 VAL A O 1
ATOM 2652 N N . ALA A 1 333 ? 17.884 -6.043 12.131 1.00 96.81 333 ALA A N 1
ATOM 2653 C CA . ALA A 1 333 ? 18.298 -5.434 13.394 1.00 96.81 333 ALA A CA 1
ATOM 2654 C C . ALA A 1 333 ? 19.784 -5.015 13.439 1.00 96.81 333 ALA A C 1
ATOM 2656 O O . ALA A 1 333 ? 20.049 -3.908 13.913 1.00 96.81 333 ALA A O 1
ATOM 2657 N N . PRO A 1 334 ? 20.766 -5.788 12.929 1.00 96.94 334 PRO A N 1
ATOM 2658 C CA . PRO A 1 334 ? 22.173 -5.376 12.902 1.00 96.94 334 PRO A CA 1
ATOM 2659 C C . PRO A 1 334 ? 22.448 -4.102 12.095 1.00 96.94 334 PRO A C 1
ATOM 2661 O O . PRO A 1 334 ? 23.424 -3.411 12.378 1.00 96.94 334 PRO A O 1
ATOM 2664 N N . LEU A 1 335 ? 21.594 -3.778 11.120 1.00 95.44 335 LEU A N 1
ATOM 2665 C CA . LEU A 1 335 ? 21.746 -2.618 10.237 1.00 95.44 335 LEU A CA 1
ATOM 2666 C C . LEU A 1 335 ? 21.176 -1.326 10.837 1.00 95.44 335 LEU A C 1
ATOM 2668 O O . LEU A 1 335 ? 21.416 -0.248 10.298 1.00 95.44 335 LEU A O 1
ATOM 2672 N N . LEU A 1 336 ? 20.417 -1.439 11.927 1.00 96.56 336 LEU A N 1
ATOM 2673 C CA . LEU A 1 336 ? 19.711 -0.334 12.560 1.00 96.56 336 LEU A CA 1
ATOM 2674 C C . LEU A 1 336 ? 20.572 0.358 13.624 1.00 96.56 336 LEU A C 1
ATOM 2676 O O . LEU A 1 336 ? 21.293 -0.282 14.399 1.00 96.56 336 LEU A O 1
ATOM 2680 N N . THR A 1 337 ? 20.416 1.675 13.742 1.00 96.50 337 THR A N 1
ATOM 2681 C CA . THR A 1 337 ? 20.933 2.437 14.887 1.00 96.50 337 THR A CA 1
ATOM 2682 C C . THR A 1 337 ? 20.245 2.019 16.193 1.00 96.50 337 THR A C 1
ATOM 2684 O O . THR A 1 337 ? 19.181 1.401 16.193 1.00 96.50 337 THR A O 1
ATOM 2687 N N . VAL A 1 338 ? 20.803 2.409 17.346 1.00 97.06 338 VAL A N 1
ATOM 2688 C CA . VAL A 1 338 ? 20.196 2.131 18.667 1.00 97.06 338 VAL A CA 1
ATOM 2689 C C . VAL A 1 338 ? 18.752 2.646 18.750 1.00 97.06 338 VAL A C 1
ATOM 2691 O O . VAL A 1 338 ? 17.861 1.943 19.226 1.00 97.06 338 VAL A O 1
ATOM 2694 N N . ARG A 1 339 ? 18.496 3.853 18.231 1.00 96.19 339 ARG A N 1
ATOM 2695 C CA . ARG A 1 339 ? 17.153 4.448 18.206 1.00 96.19 339 ARG A CA 1
ATOM 2696 C C . ARG A 1 339 ? 16.189 3.644 17.332 1.00 96.19 339 ARG A C 1
ATOM 2698 O O . ARG A 1 339 ? 15.037 3.450 17.711 1.00 96.19 339 ARG A O 1
ATOM 2705 N N . GLU A 1 340 ? 16.640 3.186 16.172 1.00 97.00 340 GLU A N 1
ATOM 2706 C CA . GLU A 1 340 ? 15.810 2.423 15.235 1.00 97.00 340 GLU A CA 1
ATOM 2707 C C . GLU A 1 340 ? 15.545 1.000 15.730 1.00 97.00 340 GLU A C 1
ATOM 2709 O O . GLU A 1 340 ? 14.433 0.510 15.565 1.00 97.00 340 GLU A O 1
ATOM 2714 N N . LYS A 1 341 ? 16.497 0.374 16.434 1.00 97.81 341 LYS A N 1
ATOM 2715 C CA . LYS A 1 341 ? 16.265 -0.890 17.154 1.00 97.81 341 LYS A CA 1
ATOM 2716 C C . LYS A 1 341 ? 15.159 -0.743 18.195 1.00 97.81 341 LYS A C 1
ATOM 2718 O O . LYS A 1 341 ? 14.274 -1.585 18.275 1.00 97.81 341 LYS A O 1
ATOM 2723 N N . HIS A 1 342 ? 15.154 0.355 18.953 1.00 97.75 342 HIS A N 1
ATOM 2724 C CA . HIS A 1 342 ? 14.063 0.643 19.892 1.00 97.75 342 HIS A CA 1
ATOM 2725 C C . HIS A 1 342 ? 12.718 0.846 19.182 1.00 97.75 342 HIS A C 1
ATOM 2727 O O . HIS A 1 342 ? 11.677 0.426 19.686 1.00 97.75 342 HIS A O 1
ATOM 2733 N N . CYS A 1 343 ? 12.734 1.467 17.999 1.00 97.31 343 CYS A N 1
ATOM 2734 C CA . CYS A 1 343 ? 11.552 1.601 17.148 1.00 97.31 343 CYS A CA 1
ATOM 2735 C C . CYS A 1 343 ? 11.026 0.226 16.703 1.00 97.31 343 CYS A C 1
ATOM 2737 O O . CYS A 1 343 ? 9.844 -0.057 16.888 1.00 97.31 343 CYS A O 1
ATOM 2739 N N . LEU A 1 344 ? 11.916 -0.650 16.222 1.00 98.19 344 LEU A N 1
ATOM 2740 C CA . LEU A 1 344 ? 11.600 -2.025 15.828 1.00 98.19 344 LEU A CA 1
ATOM 2741 C C . LEU A 1 344 ? 11.013 -2.839 16.991 1.00 98.19 344 LEU A C 1
ATOM 2743 O O . LEU A 1 344 ? 10.004 -3.509 16.817 1.00 98.19 344 LEU A O 1
ATOM 2747 N N . LEU A 1 345 ? 11.584 -2.741 18.195 1.00 98.19 345 LEU A N 1
ATOM 2748 C CA . LEU A 1 345 ? 11.070 -3.448 19.376 1.00 98.19 345 LEU A CA 1
ATOM 2749 C C . LEU A 1 345 ? 9.663 -2.984 19.773 1.00 98.19 345 LEU A C 1
ATOM 2751 O O . LEU A 1 345 ? 8.813 -3.794 20.143 1.00 98.19 345 LEU A O 1
ATOM 2755 N N . LYS A 1 346 ? 9.396 -1.673 19.705 1.00 98.12 346 LYS A N 1
ATOM 2756 C CA . LYS A 1 346 ? 8.049 -1.134 19.946 1.00 98.12 346 LYS A CA 1
ATOM 2757 C C . LYS A 1 346 ? 7.066 -1.587 18.875 1.00 98.12 346 LYS A C 1
ATOM 2759 O O . LYS A 1 346 ? 5.919 -1.877 19.202 1.00 98.12 346 LYS A O 1
ATOM 2764 N N . TRP A 1 347 ? 7.512 -1.620 17.622 1.00 97.88 347 TRP A N 1
ATOM 2765 C CA . TRP A 1 347 ? 6.734 -2.098 16.489 1.00 97.88 347 TRP A CA 1
ATOM 2766 C C . TRP A 1 347 ? 6.338 -3.565 16.651 1.00 97.88 347 TRP A C 1
ATOM 2768 O O . TRP A 1 347 ? 5.153 -3.876 16.592 1.00 97.88 347 TRP A O 1
ATOM 2778 N N . ASP A 1 348 ? 7.299 -4.436 16.946 1.00 97.81 348 ASP A N 1
ATOM 2779 C CA . ASP A 1 348 ? 7.067 -5.864 17.168 1.00 97.81 348 ASP A CA 1
ATOM 2780 C C . ASP A 1 348 ? 6.116 -6.119 18.348 1.00 97.81 348 ASP A C 1
ATOM 2782 O O . ASP A 1 348 ? 5.120 -6.831 18.219 1.00 97.81 348 ASP A O 1
ATOM 2786 N N . ARG A 1 349 ? 6.328 -5.434 19.479 1.00 96.88 349 ARG A N 1
ATOM 2787 C CA . ARG A 1 349 ? 5.416 -5.530 20.630 1.00 96.88 349 ARG A CA 1
ATOM 2788 C C . ARG A 1 349 ? 3.991 -5.108 20.276 1.00 96.88 349 ARG A C 1
ATOM 2790 O O . ARG A 1 349 ? 3.035 -5.751 20.699 1.00 96.88 349 ARG A O 1
ATOM 2797 N N . TRP A 1 350 ? 3.841 -4.024 19.521 1.00 96.31 350 TRP A N 1
ATOM 2798 C CA . TRP A 1 350 ? 2.529 -3.543 19.097 1.00 96.31 350 TRP A CA 1
ATOM 2799 C C . TRP A 1 350 ? 1.854 -4.504 18.115 1.00 96.31 350 TRP A C 1
ATOM 2801 O O . TRP A 1 350 ? 0.661 -4.762 18.244 1.00 96.31 350 TRP A O 1
ATOM 2811 N N . LEU A 1 351 ? 2.610 -5.104 17.190 1.00 95.38 351 LEU A N 1
ATOM 2812 C CA . LEU A 1 351 ? 2.107 -6.159 16.309 1.00 95.38 351 LEU A CA 1
ATOM 2813 C C . LEU A 1 351 ? 1.543 -7.340 17.107 1.00 95.38 351 LEU A C 1
ATOM 2815 O O . LEU A 1 351 ? 0.438 -7.802 16.830 1.00 95.38 351 LEU A O 1
ATOM 2819 N N . GLN A 1 352 ? 2.261 -7.791 18.135 1.00 93.25 352 GLN A N 1
ATOM 2820 C CA . GLN A 1 352 ? 1.789 -8.861 19.015 1.00 93.25 352 GLN A CA 1
ATOM 2821 C C . GLN A 1 352 ? 0.487 -8.473 19.737 1.00 93.25 352 GLN A C 1
ATOM 2823 O O . GLN A 1 352 ? -0.441 -9.277 19.778 1.00 93.25 352 GLN A O 1
ATOM 2828 N N . GLN A 1 353 ? 0.374 -7.228 20.218 1.00 91.06 353 GLN A N 1
ATOM 2829 C CA . GLN A 1 353 ? -0.839 -6.710 20.870 1.00 91.06 353 GLN A CA 1
ATOM 2830 C C . GLN A 1 353 ? -2.052 -6.700 19.930 1.00 91.06 353 GLN A C 1
ATOM 2832 O O . GLN A 1 353 ? -3.104 -7.236 20.279 1.00 91.06 353 GLN A O 1
ATOM 2837 N N . ILE A 1 354 ? -1.917 -6.161 18.713 1.00 88.69 354 ILE A N 1
ATOM 2838 C CA . ILE A 1 354 ? -3.033 -6.157 17.748 1.00 88.69 354 ILE A CA 1
ATOM 2839 C C . ILE A 1 354 ? -3.371 -7.566 17.246 1.00 88.69 354 ILE A C 1
ATOM 2841 O O . ILE A 1 354 ? -4.468 -7.802 16.747 1.00 88.69 354 ILE A O 1
ATOM 2845 N N . GLY A 1 355 ? -2.440 -8.515 17.380 1.00 83.38 355 GLY A N 1
ATOM 2846 C CA . GLY A 1 355 ? -2.676 -9.919 17.071 1.00 83.38 355 GLY A CA 1
ATOM 2847 C C . GLY A 1 355 ? -3.545 -10.652 18.086 1.00 83.38 355 GLY A C 1
ATOM 2848 O O . GLY A 1 355 ? -4.135 -11.673 17.726 1.00 83.38 355 GLY A O 1
ATOM 2849 N N . THR A 1 356 ? -3.649 -10.130 19.310 1.00 77.00 356 THR A N 1
ATOM 2850 C CA . THR A 1 356 ? -4.502 -10.674 20.378 1.00 77.00 356 THR A CA 1
ATOM 2851 C C . THR A 1 356 ? -5.865 -9.995 20.491 1.00 77.00 356 THR A C 1
ATOM 2853 O O . THR A 1 356 ? -6.751 -10.538 21.142 1.00 77.00 356 THR A O 1
ATOM 2856 N N . ILE A 1 357 ? -6.044 -8.824 19.873 1.00 64.19 357 ILE A N 1
ATOM 2857 C CA . ILE A 1 357 ? -7.300 -8.069 19.915 1.00 64.19 357 ILE A CA 1
ATOM 2858 C C . ILE A 1 357 ? -8.256 -8.607 18.845 1.00 64.19 357 ILE A C 1
ATOM 2860 O O . ILE A 1 357 ? -7.931 -8.648 17.654 1.00 64.19 357 ILE A O 1
ATOM 2864 N N . ASP A 1 358 ? -9.464 -8.974 19.260 1.00 55.47 358 ASP A N 1
ATOM 2865 C CA . ASP A 1 358 ? -10.559 -9.249 18.337 1.00 55.47 358 ASP A CA 1
ATOM 2866 C C . ASP A 1 358 ? -11.173 -7.916 17.898 1.00 55.47 358 ASP A C 1
ATOM 2868 O O . ASP A 1 358 ? -11.720 -7.182 18.712 1.00 55.47 358 ASP A O 1
ATOM 2872 N N . GLU A 1 359 ? -11.120 -7.593 16.597 1.00 50.53 359 GLU A N 1
ATOM 2873 C CA . GLU A 1 359 ? -11.763 -6.380 16.039 1.00 50.53 359 GLU A CA 1
ATOM 2874 C C . GLU A 1 359 ? -13.298 -6.365 16.228 1.00 50.53 359 GLU A C 1
ATOM 2876 O O . GLU A 1 359 ? -13.954 -5.359 15.963 1.00 50.53 359 GLU A O 1
ATOM 2881 N N . ASN A 1 360 ? -13.870 -7.459 16.741 1.00 43.81 360 ASN A N 1
ATOM 2882 C CA . ASN A 1 360 ? -15.208 -7.487 17.304 1.00 43.81 360 ASN A CA 1
ATOM 2883 C C . ASN A 1 360 ? -15.122 -7.093 18.780 1.00 43.81 360 ASN A C 1
ATOM 2885 O O . ASN A 1 360 ? -15.017 -7.959 19.645 1.00 43.81 360 ASN A O 1
ATOM 2889 N N . GLY A 1 361 ? -15.217 -5.797 19.070 1.00 37.38 361 GLY A N 1
ATOM 2890 C CA . GLY A 1 361 ? -15.561 -5.298 20.402 1.00 37.38 361 GLY A CA 1
ATOM 2891 C C . GLY A 1 361 ? -16.983 -5.707 20.808 1.00 37.38 361 GLY A C 1
ATOM 2892 O O . GLY A 1 361 ? -17.854 -4.861 20.975 1.00 37.38 361 GLY A O 1
ATOM 2893 N N . SER A 1 362 ? -17.241 -7.007 20.912 1.00 29.23 362 SER A N 1
ATOM 2894 C CA . SER A 1 362 ? -18.194 -7.536 21.872 1.00 29.23 362 SER A CA 1
ATOM 2895 C C . SER A 1 362 ? -17.429 -7.668 23.178 1.00 29.23 362 SER A C 1
ATOM 2897 O O . SER A 1 362 ? -16.565 -8.539 23.290 1.00 29.23 362 SER A O 1
ATOM 2899 N N . ASP A 1 363 ? -17.735 -6.787 24.132 1.00 28.88 363 ASP A N 1
ATOM 2900 C CA . ASP A 1 363 ? -17.486 -7.060 25.546 1.00 28.88 363 ASP A CA 1
ATOM 2901 C C . ASP A 1 363 ? -17.841 -8.530 25.824 1.00 28.88 363 ASP A C 1
ATOM 2903 O O . ASP A 1 363 ? -18.931 -8.972 25.424 1.00 28.88 363 ASP A O 1
ATOM 2907 N N . PRO A 1 364 ? -16.979 -9.316 26.492 1.00 27.58 364 PRO A N 1
ATOM 2908 C CA . PRO A 1 364 ? -17.486 -10.473 27.192 1.00 27.58 364 PRO A CA 1
ATOM 2909 C C . PRO A 1 364 ? -18.428 -9.915 28.256 1.00 27.58 364 PRO A C 1
ATOM 2911 O O . PRO A 1 364 ? -17.991 -9.313 29.231 1.00 27.58 364 PRO A O 1
ATOM 2914 N N . VAL A 1 365 ? -19.728 -10.061 28.015 1.00 34.09 365 VAL A N 1
ATOM 2915 C CA . VAL A 1 365 ? -20.753 -9.872 29.034 1.00 34.09 365 VAL A CA 1
ATOM 2916 C C . VAL A 1 365 ? -20.345 -10.710 30.245 1.00 34.09 365 VAL A C 1
ATOM 2918 O O . VAL A 1 365 ? -20.397 -11.941 30.193 1.00 34.09 365 VAL A O 1
ATOM 2921 N N . LEU A 1 366 ? -19.929 -10.025 31.306 1.00 31.02 366 LEU A N 1
ATOM 2922 C CA . LEU A 1 366 ? -20.152 -10.416 32.690 1.00 31.02 366 LEU A CA 1
ATOM 2923 C C . LEU A 1 366 ? -20.780 -9.227 33.406 1.00 31.02 366 LEU A C 1
ATOM 2925 O O . LEU A 1 366 ? -20.189 -8.125 33.336 1.00 31.02 366 LEU A O 1
#

Radius of gyration: 20.86 Å; chains: 1; bounding box: 54×38×68 Å

Organism: NCBI:txid1503961

Sequence (366 aa):
MNRHLIRQHRLTITSDKKASFFLIVTGKEFSPQTISAATAQGNIRQLASLDEVRRYYLGQEMVDLALQAAYYTRTPRYRVIVQRTGKALSIRSVASAGKAARGQAQQPVAANTPGVSLLGADIEVMVRKRDGGAFTALPMADHHDKVIGADSALIRKKHRFYQPIIELRAKPQKNGEKLRQEFLRLKTQLEKRAEKNGVVIVSEENPRGRFFLGGHVHISNANASFRKVSQLDAFVAVPLSAYKKNASLLRRAAYGKLGAVRLNRYRGFEYRTLPTWYAFIEEGAPFFNWLETVLYHPSLPEIQLAEEAVRAYYAGDRRQLCRETEKLFADVAPLLTVREKHCLLKWDRWLQQIGTIDENGSDPVL

InterPro domains:
  IPR025681 Phage phiEco32-like COOH-NH2 ligase-type 2 [PF14395] (119-335)